Protein AF-A0A5J5U977-F1 (afdb_monomer_lite)

Structure (mmCIF, N/CA/C/O backbone):
data_AF-A0A5J5U977-F1
#
_entry.id   AF-A0A5J5U977-F1
#
loop_
_atom_site.group_PDB
_atom_site.id
_atom_site.type_symbol
_atom_site.label_atom_id
_atom_site.label_alt_id
_atom_site.label_comp_id
_atom_site.label_asym_id
_atom_site.label_entity_id
_atom_site.label_seq_id
_atom_site.pdbx_PDB_ins_code
_atom_site.Cartn_x
_atom_site.Cartn_y
_atom_site.Cartn_z
_atom_site.occupancy
_atom_site.B_iso_or_equiv
_atom_site.auth_seq_id
_atom_site.auth_comp_id
_atom_site.auth_asym_id
_atom_site.auth_atom_id
_atom_site.pdbx_PDB_model_num
ATOM 1 N N . MET A 1 1 ? 16.232 -7.287 -24.275 1.00 72.81 1 MET A N 1
ATOM 2 C CA . MET A 1 1 ? 17.070 -6.711 -23.197 1.00 72.81 1 MET A CA 1
ATOM 3 C C . MET A 1 1 ? 17.442 -7.752 -22.137 1.00 72.81 1 MET A C 1
ATOM 5 O O . MET A 1 1 ? 18.615 -8.083 -22.054 1.00 72.81 1 MET A O 1
ATOM 9 N N . LEU A 1 2 ? 16.489 -8.336 -21.392 1.00 65.44 2 LEU A N 1
ATOM 10 C CA . LEU A 1 2 ? 16.782 -9.333 -20.339 1.00 65.44 2 LEU A CA 1
ATOM 11 C C . LEU A 1 2 ? 17.558 -10.571 -20.831 1.00 65.44 2 LEU A C 1
ATOM 13 O O . LEU A 1 2 ? 18.489 -11.000 -20.157 1.00 65.44 2 LEU A O 1
ATOM 17 N N . MET A 1 3 ? 17.261 -11.088 -22.031 1.00 68.88 3 MET A N 1
ATOM 18 C CA . MET A 1 3 ? 18.035 -12.190 -22.637 1.00 68.88 3 MET A CA 1
ATOM 19 C C . MET A 1 3 ? 19.516 -11.829 -22.861 1.00 68.88 3 MET A C 1
ATOM 21 O O . MET A 1 3 ? 20.395 -12.645 -22.604 1.00 68.88 3 MET A O 1
ATOM 25 N N . VAL A 1 4 ? 19.809 -10.588 -23.273 1.00 72.69 4 VAL A N 1
ATOM 26 C CA . VAL A 1 4 ? 21.186 -10.099 -23.486 1.00 72.69 4 VAL A CA 1
ATOM 27 C C . VAL A 1 4 ? 21.923 -9.946 -22.152 1.00 72.69 4 VAL A C 1
ATOM 29 O O . VAL A 1 4 ? 23.089 -10.321 -22.044 1.00 72.69 4 VAL A O 1
ATOM 32 N N . LEU A 1 5 ? 21.235 -9.442 -21.122 1.00 75.69 5 LEU A N 1
ATOM 33 C CA . LEU A 1 5 ? 21.787 -9.326 -19.769 1.00 75.69 5 LEU A CA 1
ATOM 34 C C . LEU A 1 5 ? 22.078 -10.697 -19.153 1.00 75.69 5 LEU A C 1
ATOM 36 O O . LEU A 1 5 ? 23.118 -10.871 -18.522 1.00 75.69 5 LEU A O 1
ATOM 40 N N . SER A 1 6 ? 21.193 -11.673 -19.361 1.00 69.12 6 SER A N 1
ATOM 41 C CA . SER A 1 6 ? 21.373 -13.051 -18.897 1.00 69.12 6 SER A CA 1
ATOM 42 C C . SER A 1 6 ?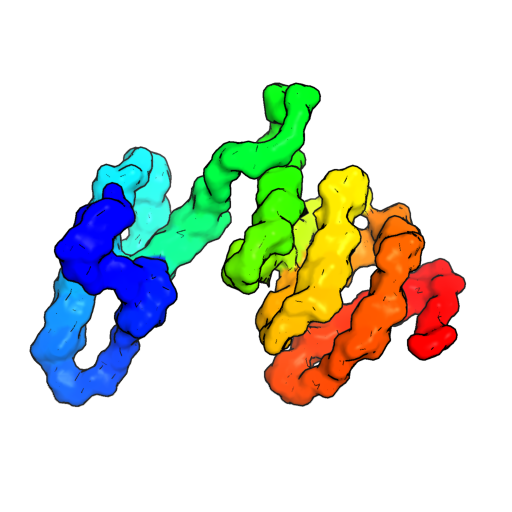 22.567 -13.725 -19.579 1.00 69.12 6 SER A C 1
ATOM 44 O O . SER A 1 6 ? 23.459 -14.214 -18.887 1.00 69.12 6 SER A O 1
ATOM 46 N N . ALA A 1 7 ? 22.667 -13.635 -20.910 1.00 72.50 7 ALA A N 1
ATOM 47 C CA . ALA A 1 7 ? 23.788 -14.190 -21.673 1.00 72.50 7 ALA A CA 1
ATOM 48 C C . ALA A 1 7 ? 25.151 -13.613 -21.249 1.00 72.50 7 ALA A C 1
ATOM 50 O O . ALA A 1 7 ? 26.165 -14.306 -21.286 1.00 72.50 7 ALA A O 1
ATOM 51 N N . LYS A 1 8 ? 25.179 -12.349 -20.806 1.00 76.94 8 LYS A N 1
ATOM 52 C CA . LYS A 1 8 ? 26.391 -11.667 -20.326 1.00 76.94 8 LYS A CA 1
ATOM 53 C C . LYS A 1 8 ? 26.588 -11.725 -18.807 1.00 76.94 8 LYS A C 1
ATOM 55 O O . LYS A 1 8 ? 27.529 -11.114 -18.313 1.00 76.94 8 LYS A O 1
ATOM 60 N N . LYS A 1 9 ? 25.727 -12.436 -18.064 1.00 78.25 9 LYS A N 1
ATOM 61 C CA . LYS A 1 9 ? 25.740 -12.521 -16.588 1.00 78.25 9 LYS A CA 1
ATOM 62 C C . LYS A 1 9 ? 25.667 -11.153 -15.880 1.00 78.25 9 LYS A C 1
ATOM 64 O O . LYS A 1 9 ? 26.222 -10.975 -14.804 1.00 78.25 9 LYS A O 1
ATOM 69 N N . MET A 1 10 ? 24.956 -10.189 -16.468 1.00 80.06 10 MET A N 1
ATOM 70 C CA . MET A 1 10 ? 24.840 -8.803 -15.975 1.00 80.06 10 MET A CA 1
ATOM 71 C C . MET A 1 10 ? 23.488 -8.479 -15.326 1.00 80.06 10 MET A C 1
ATOM 73 O O . MET A 1 10 ? 23.197 -7.323 -15.037 1.00 80.06 10 MET A O 1
ATOM 77 N N . VAL A 1 11 ? 22.653 -9.487 -15.058 1.00 75.31 11 VAL A N 1
ATOM 78 C CA . VAL A 1 11 ? 21.360 -9.305 -14.365 1.00 75.31 11 VAL A CA 1
ATOM 79 C C . VAL A 1 11 ? 21.545 -8.709 -12.960 1.00 75.31 11 VAL A C 1
ATOM 81 O O . VAL A 1 11 ? 20.680 -7.986 -12.473 1.00 75.31 11 VAL A O 1
ATOM 84 N N . SER A 1 12 ? 22.702 -8.935 -12.337 1.00 72.81 12 SER A N 1
ATOM 85 C CA . SER A 1 12 ? 23.043 -8.402 -11.016 1.00 72.81 12 SER A CA 1
ATOM 86 C C . SER A 1 12 ? 23.127 -6.866 -10.947 1.00 72.81 12 SER A C 1
ATOM 88 O O . SER A 1 12 ? 23.019 -6.297 -9.862 1.00 72.81 12 SER A O 1
ATOM 90 N N . PHE A 1 13 ? 23.295 -6.186 -12.090 1.00 79.81 13 PHE A N 1
ATOM 91 C CA . PHE A 1 13 ? 23.307 -4.720 -12.173 1.00 79.81 13 P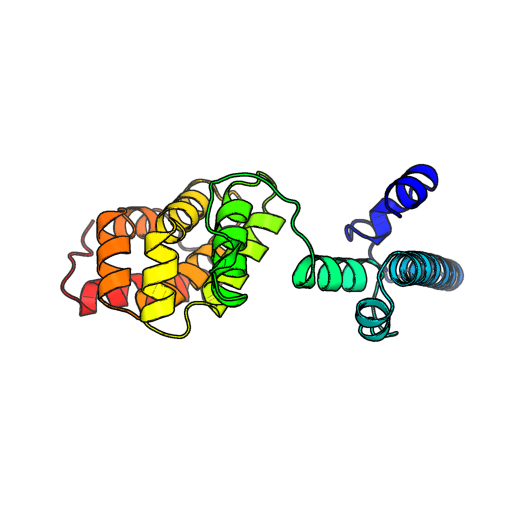HE A CA 1
ATOM 92 C C . PHE A 1 13 ? 21.905 -4.102 -12.161 1.00 79.81 13 PHE A C 1
ATOM 94 O O . PHE A 1 13 ? 21.764 -2.953 -11.757 1.00 79.81 13 PHE A O 1
ATOM 101 N N . ILE A 1 14 ? 20.877 -4.838 -12.602 1.00 79.81 14 ILE A N 1
ATOM 102 C CA . ILE A 1 14 ? 19.490 -4.337 -12.639 1.00 79.81 14 ILE A CA 1
ATOM 103 C C . ILE A 1 14 ? 18.687 -4.715 -11.392 1.00 79.81 14 ILE A C 1
ATOM 105 O O . ILE A 1 14 ? 17.730 -4.030 -11.061 1.00 79.81 14 ILE A O 1
ATOM 109 N N . ASN A 1 15 ? 19.065 -5.790 -10.694 1.00 71.12 15 ASN A N 1
ATOM 110 C CA . ASN A 1 15 ? 18.389 -6.244 -9.474 1.00 71.12 15 ASN A CA 1
ATOM 111 C C . ASN A 1 15 ? 19.059 -5.731 -8.181 1.00 71.12 15 ASN A C 1
ATOM 113 O O . ASN A 1 15 ? 18.740 -6.214 -7.096 1.00 71.12 15 ASN A O 1
ATOM 117 N N . GLY A 1 16 ? 20.048 -4.840 -8.301 1.00 73.25 16 GLY A N 1
ATOM 118 C CA . GLY A 1 16 ? 20.776 -4.257 -7.173 1.00 73.25 16 GLY A CA 1
ATOM 119 C C . GLY A 1 16 ? 21.695 -5.213 -6.402 1.00 73.25 16 GLY A C 1
ATOM 120 O O . GLY A 1 16 ? 22.294 -4.801 -5.413 1.00 73.25 16 GLY A O 1
ATOM 121 N N . SER A 1 17 ? 21.865 -6.470 -6.834 1.00 72.56 17 SER A N 1
ATOM 122 C CA . SER A 1 17 ? 22.725 -7.452 -6.143 1.00 72.56 17 SER A CA 1
ATOM 123 C C . SER A 1 17 ? 24.225 -7.174 -6.316 1.00 72.56 17 SER A C 1
ATOM 125 O O . SER A 1 17 ? 25.049 -7.799 -5.650 1.00 72.56 17 SER A O 1
ATOM 127 N N . PHE A 1 18 ? 24.594 -6.234 -7.193 1.00 77.31 18 PHE A N 1
ATOM 128 C CA . PHE A 1 18 ? 25.966 -5.766 -7.392 1.00 77.31 18 PHE A CA 1
ATOM 129 C C . PHE A 1 18 ? 26.093 -4.240 -7.190 1.00 77.31 18 PHE A C 1
ATOM 131 O O . PHE A 1 18 ? 26.323 -3.499 -8.151 1.00 77.31 18 PHE A O 1
ATOM 138 N N . PRO A 1 19 ? 25.925 -3.743 -5.948 1.00 74.44 19 PRO A N 1
ATOM 139 C CA . PRO A 1 19 ? 25.985 -2.314 -5.654 1.00 74.44 19 PRO A CA 1
ATOM 140 C C . PRO A 1 19 ? 27.415 -1.774 -5.782 1.00 74.44 19 PRO A C 1
ATOM 142 O O . PRO A 1 19 ? 28.388 -2.493 -5.533 1.00 74.44 19 PRO A O 1
ATOM 145 N N . LYS A 1 20 ? 27.548 -0.486 -6.122 1.00 79.12 20 LYS A N 1
ATOM 146 C CA . LYS A 1 20 ? 28.839 0.215 -6.124 1.00 79.12 20 LYS A CA 1
ATOM 147 C C . LYS A 1 20 ? 29.387 0.239 -4.695 1.00 79.12 20 LYS A C 1
ATOM 149 O O . LYS A 1 20 ? 28.835 0.913 -3.831 1.00 79.12 20 LYS A O 1
ATOM 154 N N . ARG A 1 21 ? 30.448 -0.523 -4.423 1.00 77.00 21 ARG A N 1
ATOM 155 C CA . ARG A 1 21 ? 31.132 -0.516 -3.119 1.00 77.00 21 ARG A CA 1
ATOM 156 C C . ARG A 1 21 ? 32.294 0.466 -3.153 1.00 77.00 21 ARG A C 1
ATOM 158 O O . ARG A 1 21 ? 32.941 0.607 -4.188 1.00 77.00 21 ARG A O 1
ATOM 165 N N . GLY A 1 22 ? 32.580 1.101 -2.017 1.00 62.25 22 GLY A N 1
ATOM 166 C CA . GLY A 1 22 ? 33.815 1.857 -1.810 1.00 62.25 22 GLY A CA 1
ATOM 167 C C . GLY A 1 22 ? 35.012 0.909 -1.814 1.00 62.25 22 GLY A C 1
ATOM 168 O O . GLY A 1 22 ? 35.464 0.465 -0.765 1.00 62.25 22 GLY A O 1
ATOM 169 N N . SER A 1 23 ? 35.467 0.515 -3.000 1.00 65.50 23 SER A N 1
ATOM 170 C CA . SER A 1 23 ? 36.688 -0.263 -3.177 1.00 65.50 23 SER A CA 1
ATOM 171 C C . SER A 1 23 ? 37.895 0.667 -3.122 1.00 65.50 23 SER A C 1
ATOM 173 O O . SER A 1 23 ? 37.891 1.715 -3.759 1.00 65.50 23 SER A O 1
ATOM 175 N N . SER A 1 24 ? 38.966 0.251 -2.446 1.00 65.69 24 SER A N 1
ATOM 176 C CA . SER A 1 24 ? 40.228 1.007 -2.377 1.00 65.69 24 SER A CA 1
ATOM 177 C C . SER A 1 24 ? 40.953 1.119 -3.730 1.00 65.69 24 SER A C 1
ATOM 179 O O . SER A 1 24 ? 41.910 1.873 -3.856 1.00 65.69 24 SER A O 1
ATOM 181 N N . SER A 1 25 ? 40.517 0.361 -4.745 1.00 77.25 25 SER A N 1
ATOM 182 C CA . SER A 1 25 ? 41.085 0.376 -6.096 1.00 77.25 25 SER A CA 1
ATOM 183 C C . SER A 1 25 ? 40.256 1.236 -7.051 1.00 77.25 25 SER A C 1
ATOM 185 O O . SER A 1 25 ? 39.138 0.876 -7.435 1.00 77.25 25 SER A O 1
ATOM 187 N N . THR A 1 26 ? 40.859 2.331 -7.516 1.00 79.25 26 THR A N 1
ATOM 188 C CA . THR A 1 26 ? 40.311 3.241 -8.534 1.00 79.25 26 THR A CA 1
ATOM 189 C C . THR A 1 26 ? 39.942 2.518 -9.834 1.00 79.25 26 THR A C 1
ATOM 191 O O . THR A 1 26 ? 38.948 2.852 -10.476 1.00 79.25 26 THR A O 1
ATOM 194 N N . GLN A 1 27 ? 40.694 1.481 -10.219 1.00 84.25 27 GLN A N 1
ATOM 195 C CA . GLN A 1 27 ? 40.446 0.723 -11.449 1.00 84.25 27 GLN A CA 1
ATOM 196 C C . GLN A 1 27 ? 39.138 -0.078 -11.388 1.00 84.25 27 GLN A C 1
ATOM 198 O O . GLN A 1 27 ? 38.410 -0.141 -12.378 1.00 84.25 27 GLN A O 1
ATOM 203 N N . LEU A 1 28 ? 38.816 -0.658 -10.227 1.00 78.56 28 LEU A N 1
ATOM 204 C CA . LEU A 1 28 ? 37.575 -1.413 -10.032 1.00 78.56 28 LEU A CA 1
ATOM 205 C C . LEU A 1 28 ? 36.351 -0.492 -10.019 1.00 78.56 28 LEU A C 1
ATOM 207 O O . LEU A 1 28 ? 35.321 -0.847 -10.591 1.00 78.56 28 LEU A O 1
ATOM 211 N N . LEU A 1 29 ? 36.479 0.708 -9.444 1.00 79.25 29 LEU A N 1
ATOM 212 C CA . LEU A 1 29 ? 35.427 1.728 -9.478 1.00 79.25 29 LEU A CA 1
ATOM 213 C C . LEU A 1 29 ? 35.136 2.188 -10.914 1.00 79.25 29 LEU A C 1
ATOM 215 O O . LEU A 1 29 ? 33.982 2.190 -11.338 1.00 79.25 29 LEU A O 1
ATOM 219 N N . LEU A 1 30 ? 36.181 2.483 -11.694 1.00 84.31 30 LEU A N 1
ATOM 220 C CA . LEU A 1 30 ? 36.045 2.868 -13.103 1.00 84.31 30 LEU A CA 1
ATOM 221 C C . LEU A 1 30 ? 35.469 1.739 -13.967 1.00 84.31 30 LEU A C 1
ATOM 223 O O . LEU A 1 30 ? 34.665 1.990 -14.866 1.00 84.31 30 LEU A O 1
ATOM 227 N N . ALA A 1 31 ? 35.867 0.490 -13.710 1.00 84.94 31 ALA A N 1
ATOM 228 C CA . ALA A 1 31 ? 35.310 -0.670 -14.398 1.00 84.94 31 ALA A CA 1
ATOM 229 C C . ALA A 1 31 ? 33.816 -0.845 -14.083 1.00 84.94 31 ALA A C 1
ATOM 231 O O . ALA A 1 31 ? 33.026 -1.087 -14.997 1.00 84.94 31 ALA A O 1
ATOM 232 N N . TRP A 1 32 ? 33.422 -0.664 -12.819 1.00 88.38 32 TRP A N 1
ATOM 233 C CA . TRP A 1 32 ? 32.022 -0.699 -12.404 1.00 88.38 32 TRP A CA 1
ATOM 234 C C . TRP A 1 32 ? 31.202 0.383 -13.117 1.00 88.38 32 TRP A C 1
ATOM 236 O O . TRP A 1 32 ? 30.171 0.065 -13.707 1.00 88.38 32 TRP A O 1
ATOM 246 N N . ASP A 1 33 ? 31.693 1.627 -13.158 1.00 86.25 33 ASP A N 1
ATOM 247 C CA . ASP A 1 33 ? 30.999 2.747 -13.811 1.00 86.25 33 ASP A CA 1
ATOM 248 C C . ASP A 1 33 ? 30.801 2.509 -15.315 1.00 86.25 33 ASP A C 1
ATOM 250 O O . ASP A 1 33 ? 29.718 2.748 -15.854 1.00 86.25 33 ASP A O 1
ATOM 254 N N . ARG A 1 34 ? 31.807 1.951 -16.000 1.00 87.69 34 ARG A N 1
ATOM 255 C CA . ARG A 1 34 ? 31.688 1.574 -17.419 1.00 87.69 34 ARG A CA 1
ATOM 256 C C . ARG A 1 34 ? 30.597 0.532 -17.646 1.00 87.69 34 ARG A C 1
ATOM 258 O O . ARG A 1 34 ? 29.802 0.671 -18.575 1.00 87.69 34 ARG A O 1
ATOM 265 N N . LEU A 1 35 ? 30.558 -0.508 -16.813 1.00 87.62 35 LEU A N 1
ATOM 266 C CA . LEU A 1 35 ? 29.562 -1.574 -16.922 1.00 87.62 35 LEU A CA 1
ATOM 267 C C . LEU A 1 35 ? 28.155 -1.065 -16.605 1.00 87.62 35 LEU A C 1
ATOM 269 O O . LEU A 1 35 ? 27.223 -1.352 -17.357 1.00 87.62 35 LEU A O 1
ATOM 273 N N . ASN A 1 36 ? 28.017 -0.253 -15.558 1.00 87.94 36 ASN A N 1
ATOM 274 C CA . ASN A 1 36 ? 26.768 0.401 -15.188 1.00 87.94 36 ASN A CA 1
ATOM 275 C C . ASN A 1 36 ? 26.207 1.240 -16.350 1.00 87.94 36 ASN A C 1
ATOM 277 O O . ASN A 1 36 ? 25.063 1.049 -16.765 1.00 87.94 36 ASN A O 1
ATOM 281 N N . ASN A 1 37 ? 27.042 2.090 -16.953 1.00 88.12 37 ASN A N 1
ATOM 282 C CA . ASN A 1 37 ? 26.646 2.942 -18.077 1.00 88.12 37 ASN A CA 1
ATOM 283 C C . ASN A 1 37 ? 26.289 2.128 -19.328 1.00 88.12 37 ASN A C 1
ATOM 285 O O . ASN A 1 37 ? 25.346 2.463 -20.050 1.00 88.12 37 ASN A O 1
ATOM 289 N N . MET A 1 38 ? 26.991 1.018 -19.571 1.00 87.88 38 MET A N 1
ATOM 290 C CA . MET A 1 38 ? 26.653 0.101 -20.658 1.00 87.88 38 MET A CA 1
ATOM 291 C C . MET A 1 38 ? 25.259 -0.509 -20.457 1.00 87.88 38 MET A C 1
ATOM 293 O O . MET A 1 38 ? 24.457 -0.513 -21.394 1.00 87.88 38 MET A O 1
ATOM 297 N N . VAL A 1 39 ? 24.928 -0.958 -19.242 1.00 87.00 39 VAL A N 1
ATOM 298 C CA . VAL A 1 39 ? 23.596 -1.498 -18.930 1.00 87.00 39 VAL A CA 1
ATOM 299 C C . VAL A 1 39 ? 22.510 -0.427 -19.093 1.00 87.00 39 VAL A C 1
ATOM 301 O O . VAL A 1 39 ? 21.495 -0.702 -19.734 1.00 87.00 39 VAL A O 1
ATOM 304 N N . ILE A 1 40 ? 22.735 0.806 -18.625 1.00 86.31 40 ILE A N 1
ATOM 305 C CA . ILE A 1 40 ? 21.806 1.936 -18.829 1.00 86.31 40 ILE A CA 1
ATOM 306 C C . ILE A 1 40 ? 21.568 2.192 -20.322 1.00 86.31 40 ILE A C 1
ATOM 308 O O . ILE A 1 40 ? 20.425 2.359 -20.752 1.00 86.31 40 ILE A O 1
ATOM 312 N N . SER A 1 41 ? 22.618 2.149 -21.148 1.00 86.81 41 SER A N 1
ATOM 313 C CA . SER A 1 41 ? 22.486 2.331 -22.599 1.00 86.81 41 SER A CA 1
ATOM 314 C C . SER A 1 41 ? 21.604 1.256 -23.250 1.00 86.81 41 SER A C 1
ATOM 316 O O . SER A 1 41 ? 20.796 1.555 -24.137 1.00 86.81 41 SER A O 1
ATOM 318 N N . TRP A 1 42 ? 21.704 0.007 -22.783 1.00 88.25 42 TRP A N 1
ATOM 319 C CA . TRP A 1 42 ? 20.874 -1.096 -23.260 1.00 88.25 42 TRP A CA 1
ATOM 320 C C . TRP A 1 42 ? 19.422 -0.950 -22.820 1.00 88.25 42 TRP A C 1
ATOM 322 O O . TRP A 1 42 ? 18.526 -1.206 -23.626 1.00 88.25 42 TRP A O 1
ATOM 332 N N . ILE A 1 43 ? 19.186 -0.487 -21.590 1.00 84.69 43 ILE A N 1
ATOM 333 C CA . ILE A 1 43 ? 17.847 -0.150 -21.103 1.00 84.69 43 ILE A CA 1
ATOM 334 C C . ILE A 1 43 ? 17.239 0.946 -21.987 1.00 84.69 43 ILE A C 1
ATOM 336 O O . ILE A 1 43 ? 16.169 0.737 -22.562 1.00 84.69 43 ILE A O 1
ATOM 340 N N . ARG A 1 44 ? 17.954 2.060 -22.201 1.00 83.62 44 ARG A N 1
ATOM 341 C CA . ARG A 1 44 ? 17.486 3.207 -22.998 1.00 83.62 44 ARG A CA 1
ATOM 342 C C . ARG A 1 44 ? 17.167 2.837 -24.447 1.00 83.62 44 ARG A C 1
ATOM 344 O O . ARG A 1 44 ? 16.198 3.336 -25.006 1.00 83.62 44 ARG A O 1
ATOM 351 N N . ARG A 1 45 ? 17.951 1.934 -25.047 1.00 86.31 45 ARG A N 1
ATOM 352 C CA . ARG A 1 45 ? 17.702 1.411 -26.402 1.00 86.31 45 ARG A CA 1
ATOM 353 C C . ARG A 1 45 ? 16.517 0.438 -26.459 1.00 86.31 45 ARG A C 1
ATOM 355 O O . ARG A 1 45 ? 15.940 0.254 -27.524 1.00 86.31 45 ARG A O 1
ATOM 362 N N . SER A 1 46 ? 16.168 -0.199 -25.344 1.00 81.75 46 SER A N 1
ATOM 363 C CA . SER A 1 46 ? 15.100 -1.204 -25.288 1.00 81.75 46 SER A CA 1
ATOM 364 C C . SER A 1 46 ? 13.698 -0.646 -25.026 1.00 81.75 46 SER A C 1
ATOM 366 O O . SER A 1 46 ? 12.727 -1.390 -25.150 1.00 81.75 46 SER A O 1
ATOM 368 N N . VAL A 1 47 ? 13.582 0.639 -24.684 1.00 80.62 47 VAL A N 1
ATOM 369 C CA . VAL A 1 47 ? 12.309 1.331 -24.424 1.00 80.62 47 VAL A CA 1
ATOM 370 C C . VAL A 1 47 ? 11.982 2.330 -25.541 1.00 80.62 47 VAL A C 1
ATOM 372 O O . VAL A 1 47 ? 12.845 2.704 -26.334 1.00 80.62 47 VAL A O 1
ATOM 375 N N . CYS A 1 48 ? 10.725 2.780 -25.633 1.00 79.56 48 CYS A N 1
ATOM 376 C CA . CYS A 1 48 ? 10.336 3.780 -26.631 1.00 79.56 48 CYS A CA 1
ATOM 377 C C . CYS A 1 48 ? 10.937 5.165 -26.317 1.00 79.56 48 CYS A C 1
ATOM 379 O O . CYS A 1 48 ? 11.231 5.482 -25.163 1.00 79.56 48 CYS A O 1
ATOM 381 N N . LYS A 1 49 ? 11.083 6.017 -27.344 1.00 79.06 49 LYS A N 1
ATOM 382 C CA . LYS A 1 49 ? 11.767 7.325 -27.250 1.00 79.06 49 LYS A CA 1
ATOM 383 C C . LYS A 1 49 ? 11.249 8.218 -26.111 1.00 79.06 49 LYS A C 1
ATOM 385 O O . LYS A 1 49 ? 12.048 8.858 -25.439 1.00 79.06 49 LYS A O 1
ATOM 390 N N . GLY A 1 50 ? 9.937 8.220 -25.861 1.00 72.94 50 GLY A N 1
ATOM 391 C CA . GLY A 1 50 ? 9.330 9.007 -24.781 1.00 72.94 50 GLY A CA 1
ATOM 392 C C . GLY A 1 50 ? 9.706 8.526 -23.375 1.00 72.94 50 GLY A C 1
ATOM 393 O O . GLY A 1 50 ? 9.863 9.344 -22.479 1.00 72.94 50 GLY A O 1
ATOM 394 N N . ILE A 1 51 ? 9.906 7.218 -23.181 1.00 74.19 51 ILE A N 1
ATOM 395 C CA . ILE A 1 51 ? 10.386 6.660 -21.906 1.00 74.19 51 ILE A CA 1
ATOM 396 C C . ILE A 1 51 ? 11.894 6.892 -21.779 1.00 74.19 51 ILE A C 1
ATOM 398 O O . ILE A 1 51 ? 12.360 7.347 -20.737 1.00 74.19 51 ILE A O 1
ATOM 402 N N . ALA A 1 52 ? 12.644 6.661 -22.860 1.00 80.00 52 ALA A N 1
ATOM 403 C CA . ALA A 1 52 ? 14.087 6.882 -22.917 1.00 80.00 52 ALA A CA 1
ATOM 404 C C . ALA A 1 52 ? 14.493 8.315 -22.530 1.00 80.00 52 ALA A C 1
ATOM 406 O O . ALA A 1 52 ? 15.493 8.488 -21.843 1.00 80.00 52 ALA A O 1
ATOM 407 N N . ALA A 1 53 ? 13.710 9.320 -22.936 1.00 78.62 53 ALA A N 1
ATOM 408 C CA . ALA A 1 53 ? 13.955 10.732 -22.627 1.00 78.62 53 ALA A CA 1
ATOM 409 C C . ALA A 1 53 ? 13.797 11.087 -21.137 1.00 78.62 53 ALA A C 1
ATOM 411 O O . ALA A 1 53 ? 14.235 12.147 -20.711 1.00 78.62 53 ALA A O 1
ATOM 412 N N . THR A 1 54 ? 13.164 10.217 -20.348 1.00 76.44 54 THR A N 1
ATOM 413 C CA . THR A 1 54 ? 12.927 10.447 -18.913 1.00 76.44 54 THR A CA 1
ATOM 414 C C . THR A 1 54 ? 13.935 9.746 -18.006 1.00 76.44 54 THR A C 1
ATOM 416 O O . THR A 1 54 ? 13.840 9.868 -16.790 1.00 76.44 54 THR A O 1
ATOM 419 N N . ILE A 1 55 ? 14.876 8.995 -18.583 1.00 78.75 55 ILE A N 1
ATOM 420 C CA . ILE A 1 55 ? 15.970 8.361 -17.847 1.00 78.75 55 ILE A CA 1
ATOM 421 C C . ILE A 1 55 ? 17.026 9.441 -17.583 1.00 78.75 55 ILE A C 1
ATOM 423 O O . ILE A 1 55 ? 17.662 9.908 -18.524 1.00 78.75 55 ILE A O 1
ATOM 427 N N . LEU A 1 56 ? 17.179 9.852 -16.321 1.00 67.88 56 LEU A N 1
ATOM 428 C CA . LEU A 1 56 ? 18.194 10.824 -15.898 1.00 67.88 56 LEU A CA 1
ATOM 429 C C . LEU A 1 56 ? 19.596 10.190 -15.916 1.00 67.88 56 LEU A C 1
ATOM 431 O O . LEU A 1 56 ? 19.762 9.030 -15.541 1.00 67.88 56 LEU A O 1
ATOM 435 N N . ASP A 1 57 ? 20.612 10.965 -16.298 1.00 62.66 57 ASP A N 1
ATOM 436 C CA . ASP A 1 57 ? 21.984 10.481 -16.542 1.00 62.66 57 ASP A CA 1
ATOM 437 C C . ASP A 1 57 ? 22.803 10.179 -15.263 1.00 62.66 57 ASP A C 1
ATOM 439 O O . ASP A 1 57 ? 23.989 9.868 -15.351 1.00 62.66 57 ASP A O 1
ATOM 443 N N . HIS A 1 58 ? 22.217 10.277 -14.064 1.00 55.56 58 HIS A N 1
ATOM 444 C CA . HIS A 1 58 ? 22.977 10.350 -12.800 1.00 55.56 58 HIS A CA 1
ATOM 445 C C . HIS A 1 58 ? 22.813 9.141 -11.853 1.00 55.56 58 HIS A C 1
ATOM 447 O O . HIS A 1 58 ? 23.266 9.205 -10.714 1.00 55.56 58 HIS A O 1
ATOM 453 N N . GLY A 1 59 ? 22.160 8.052 -12.278 1.00 72.12 59 GLY A N 1
ATOM 454 C CA . GLY A 1 59 ? 21.819 6.910 -11.409 1.00 72.12 59 GLY A CA 1
ATOM 455 C C . GLY A 1 59 ? 22.534 5.597 -11.743 1.00 72.12 59 GLY A C 1
ATOM 456 O O . GLY A 1 59 ? 23.173 5.453 -12.788 1.00 72.12 59 GLY A O 1
ATOM 457 N N . SER A 1 60 ? 22.398 4.592 -10.872 1.00 83.38 60 SER A N 1
ATOM 458 C CA . SER A 1 60 ? 22.785 3.221 -11.216 1.00 83.38 60 SER A CA 1
ATOM 459 C C . SER A 1 60 ? 21.776 2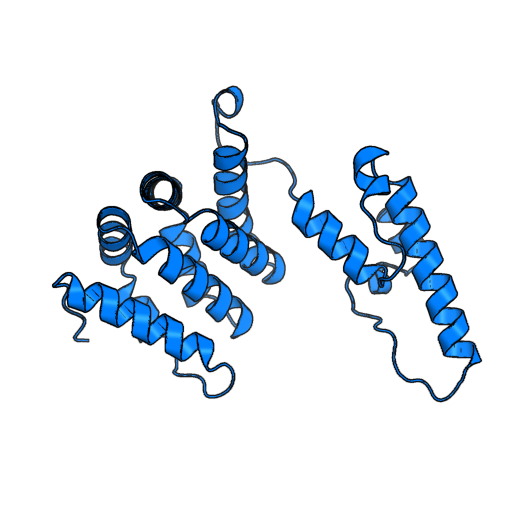.595 -12.188 1.00 83.38 60 SER A C 1
ATOM 461 O O . SER A 1 60 ? 20.610 2.985 -12.253 1.00 83.38 60 SER A O 1
ATOM 463 N N . ALA A 1 61 ? 22.196 1.573 -12.932 1.00 84.62 61 ALA A N 1
ATOM 464 C CA . ALA A 1 61 ? 21.314 0.788 -13.790 1.00 84.62 61 ALA A CA 1
ATOM 465 C C . ALA A 1 61 ? 20.151 0.162 -13.005 1.00 84.62 61 ALA A C 1
ATOM 467 O O . ALA A 1 61 ? 19.063 0.007 -13.556 1.00 84.62 61 ALA A O 1
ATOM 468 N N . SER A 1 62 ? 20.373 -0.151 -11.725 1.00 81.25 62 SER A N 1
ATOM 469 C CA . SER A 1 62 ? 19.346 -0.626 -10.798 1.00 81.25 62 SER A CA 1
ATOM 470 C C . SER A 1 62 ? 18.298 0.451 -10.524 1.00 81.25 62 SER A C 1
ATOM 472 O O . SER A 1 62 ? 17.107 0.152 -10.553 1.00 81.25 62 SER A O 1
ATOM 474 N N . ASP A 1 63 ? 18.712 1.702 -10.311 1.00 79.62 63 ASP A N 1
ATOM 475 C CA . ASP A 1 63 ? 17.793 2.822 -10.059 1.00 79.62 63 ASP A CA 1
ATOM 476 C C . ASP A 1 63 ? 16.953 3.126 -11.299 1.00 79.62 63 ASP A C 1
ATOM 478 O O . ASP A 1 63 ? 15.734 3.254 -11.218 1.00 79.62 63 ASP A O 1
ATOM 482 N N . VAL A 1 64 ? 17.596 3.154 -12.471 1.00 82.19 64 VAL A N 1
ATOM 483 C CA . VAL A 1 64 ? 16.921 3.339 -13.762 1.00 82.19 64 VAL A CA 1
ATOM 484 C C . VAL A 1 64 ? 15.927 2.208 -14.024 1.00 82.19 64 VAL A C 1
ATOM 486 O O . VAL A 1 64 ? 14.792 2.458 -14.430 1.00 82.19 64 VAL A O 1
ATOM 489 N N . TRP A 1 65 ? 16.334 0.958 -13.793 1.00 82.31 65 TRP A N 1
ATOM 490 C CA . TRP A 1 65 ? 15.457 -0.199 -13.949 1.00 82.31 65 TRP A CA 1
ATOM 491 C C . TRP A 1 65 ? 14.270 -0.136 -12.985 1.00 82.31 65 TRP A C 1
ATOM 493 O O . TRP A 1 65 ? 13.136 -0.343 -13.409 1.00 82.31 65 TRP A O 1
ATOM 503 N N . THR A 1 66 ? 14.515 0.233 -11.728 1.00 70.81 66 THR A N 1
ATOM 504 C CA . THR A 1 66 ? 13.480 0.380 -10.699 1.00 70.81 66 THR A CA 1
ATOM 505 C C . THR A 1 66 ? 12.504 1.503 -11.041 1.00 70.81 66 THR A C 1
ATOM 507 O O . THR A 1 66 ? 11.303 1.299 -10.903 1.00 70.81 66 THR A O 1
ATOM 510 N N . ASP A 1 67 ? 12.964 2.654 -11.544 1.00 72.50 67 ASP A N 1
ATOM 511 C CA . ASP A 1 67 ? 12.086 3.748 -11.988 1.00 72.50 67 ASP A CA 1
ATOM 512 C C . ASP A 1 67 ? 11.206 3.320 -13.171 1.00 72.50 67 ASP A C 1
ATOM 514 O O . ASP A 1 67 ? 9.995 3.549 -13.187 1.00 72.50 67 ASP A O 1
ATOM 518 N N . ILE A 1 68 ? 11.783 2.622 -14.151 1.00 76.31 68 ILE A N 1
ATOM 519 C CA . ILE A 1 68 ? 11.030 2.114 -15.304 1.00 76.31 68 ILE A CA 1
ATOM 520 C C . ILE A 1 68 ? 10.031 1.041 -14.869 1.00 76.31 68 ILE A C 1
ATOM 522 O O . ILE A 1 68 ? 8.881 1.063 -15.301 1.00 76.31 68 ILE A O 1
ATOM 526 N N . GLU A 1 69 ? 10.425 0.121 -13.995 1.00 70.81 69 GLU A N 1
ATOM 527 C CA . GLU A 1 69 ? 9.548 -0.907 -13.439 1.00 70.81 69 GLU A CA 1
ATOM 528 C C . GLU A 1 69 ? 8.416 -0.274 -12.609 1.00 70.81 69 GLU A C 1
ATOM 530 O O . GLU A 1 69 ? 7.236 -0.604 -12.780 1.00 70.81 69 GLU A O 1
ATOM 535 N N . TYR A 1 70 ? 8.747 0.737 -11.806 1.00 62.09 70 TYR A N 1
ATOM 536 C CA . TYR A 1 70 ? 7.811 1.554 -11.044 1.00 62.09 70 TYR A CA 1
ATOM 537 C C . TYR A 1 70 ? 6.814 2.305 -11.932 1.00 62.09 70 TYR A C 1
ATOM 539 O O . TYR A 1 70 ? 5.644 2.442 -11.564 1.00 62.09 70 TYR A O 1
ATOM 547 N N . ARG A 1 71 ? 7.235 2.771 -13.108 1.00 65.31 71 ARG A N 1
ATOM 548 C CA . ARG A 1 71 ? 6.395 3.576 -14.006 1.00 65.31 71 ARG A CA 1
ATOM 549 C C . ARG A 1 71 ? 5.642 2.744 -15.043 1.00 65.31 71 ARG A C 1
ATOM 551 O O . ARG A 1 71 ? 4.559 3.157 -15.462 1.00 65.31 71 ARG A O 1
ATOM 558 N N . PHE A 1 72 ? 6.172 1.585 -15.445 1.00 66.06 72 PHE A N 1
ATOM 559 C CA . PHE A 1 72 ? 5.727 0.883 -16.656 1.00 66.06 72 PHE A CA 1
ATOM 560 C C . PHE A 1 72 ? 5.537 -0.640 -16.520 1.00 66.06 72 PHE A C 1
ATOM 562 O O . PHE A 1 72 ? 4.814 -1.211 -17.341 1.00 66.06 72 PHE A O 1
ATOM 569 N N . SER A 1 73 ? 6.062 -1.319 -15.493 1.00 62.44 73 SER A N 1
ATOM 570 C CA . SER A 1 73 ? 5.809 -2.762 -15.326 1.00 62.44 73 SER A CA 1
ATOM 571 C C . SER A 1 73 ? 4.451 -3.027 -14.673 1.00 62.44 73 SER A C 1
ATOM 573 O O . SER A 1 73 ? 4.207 -2.557 -13.561 1.00 62.44 73 SER A O 1
ATOM 575 N N . VAL A 1 74 ? 3.559 -3.737 -15.396 1.00 50.12 74 VAL A N 1
ATOM 576 C CA . VAL A 1 74 ? 3.163 -5.155 -15.134 1.00 50.12 74 VAL A CA 1
ATOM 577 C C . VAL A 1 74 ? 2.543 -5.782 -16.418 1.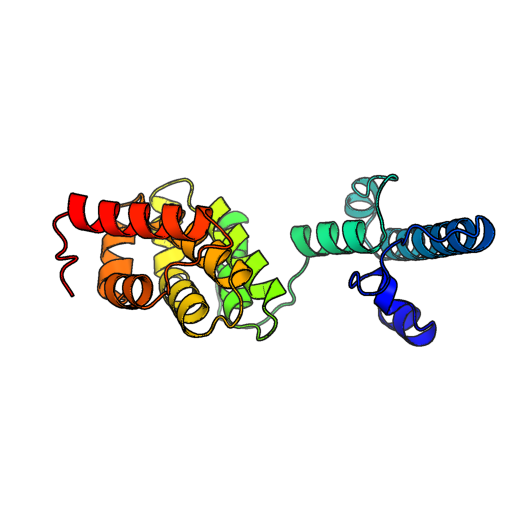00 50.12 74 VAL A C 1
ATOM 579 O O . VAL A 1 74 ? 1.845 -5.048 -17.133 1.00 50.12 74 VAL A O 1
ATOM 582 N N . PRO A 1 75 ? 2.765 -7.089 -16.692 1.00 43.00 75 PRO A N 1
ATOM 583 C CA . PRO A 1 75 ? 2.159 -7.905 -17.767 1.00 43.00 75 PRO A CA 1
ATOM 584 C C . PRO A 1 75 ? 0.621 -8.057 -17.708 1.00 43.00 75 PRO A C 1
ATOM 586 O O . PRO A 1 75 ? 0.024 -7.723 -16.682 1.00 43.00 75 PRO A O 1
ATOM 589 N N . PRO A 1 76 ? -0.031 -8.544 -18.789 1.00 54.94 76 PRO A N 1
ATOM 590 C CA . PRO A 1 76 ? -1.470 -8.797 -18.803 1.00 54.94 76 PRO A CA 1
ATOM 591 C C . PRO A 1 76 ? -1.810 -10.080 -18.028 1.00 54.94 76 PRO A C 1
ATOM 593 O O . PRO A 1 76 ? -0.942 -10.936 -17.870 1.00 54.94 76 PRO A O 1
ATOM 596 N N . LEU A 1 77 ? -3.102 -10.239 -17.699 1.00 40.59 77 LEU A N 1
ATOM 597 C CA . LEU A 1 77 ? -3.794 -11.429 -17.151 1.00 40.59 77 LEU A CA 1
ATOM 598 C C . LEU A 1 77 ? -3.940 -11.372 -15.614 1.00 40.59 77 LEU A C 1
ATOM 600 O O . LEU A 1 77 ? -2.958 -11.216 -14.905 1.00 40.59 77 LEU A O 1
ATOM 604 N N . ILE A 1 78 ? -5.127 -11.459 -15.002 1.00 40.97 78 ILE A N 1
ATOM 605 C CA . ILE A 1 78 ? -6.409 -12.103 -15.353 1.00 40.97 78 ILE A CA 1
ATOM 606 C C . ILE A 1 78 ? -7.569 -11.194 -14.857 1.00 40.97 78 ILE A C 1
ATOM 608 O O . ILE A 1 78 ? -7.354 -10.391 -13.956 1.00 40.97 78 ILE A O 1
ATOM 612 N N . PHE A 1 79 ? -8.770 -11.356 -15.437 1.00 36.84 79 PHE A N 1
ATOM 613 C CA . PHE A 1 79 ? -10.115 -10.878 -15.024 1.00 36.84 79 PHE A CA 1
ATOM 614 C C . PHE A 1 79 ? -10.832 -9.852 -15.942 1.00 36.84 79 PHE A C 1
ATOM 616 O O . PHE A 1 79 ? -10.659 -8.643 -15.853 1.00 36.84 79 PHE A O 1
ATOM 623 N N . HIS A 1 80 ? -11.664 -10.446 -16.813 1.00 36.44 80 HIS A N 1
ATOM 624 C CA . HIS A 1 80 ? -12.934 -10.047 -17.449 1.00 36.44 80 HIS A CA 1
ATOM 625 C C . HIS A 1 80 ? -13.202 -8.631 -18.019 1.00 36.44 80 HIS A C 1
ATOM 627 O O . HIS A 1 80 ? -13.227 -7.623 -17.324 1.00 36.44 80 HIS A O 1
ATOM 633 N N . LYS A 1 81 ? -13.547 -8.653 -19.323 1.00 39.97 81 LYS A N 1
ATOM 634 C CA . LYS A 1 81 ? -14.545 -7.862 -20.084 1.00 39.97 81 LYS A CA 1
ATOM 635 C C . LYS A 1 81 ? -15.105 -6.608 -19.379 1.00 39.97 81 LYS A C 1
ATOM 637 O O . LYS A 1 81 ? -16.081 -6.716 -18.651 1.00 39.97 81 LYS A O 1
ATOM 642 N N . ASN A 1 82 ? -14.464 -5.463 -19.647 1.00 42.97 82 ASN A N 1
ATOM 643 C CA . ASN A 1 82 ? -14.937 -4.052 -19.571 1.00 42.97 82 ASN A CA 1
ATOM 644 C C . ASN A 1 82 ? -13.805 -3.064 -19.208 1.00 42.97 82 ASN A C 1
ATOM 646 O O . ASN A 1 82 ? -14.037 -1.947 -18.755 1.00 42.97 82 ASN A O 1
ATOM 650 N N . LEU A 1 83 ? -12.546 -3.451 -19.435 1.00 46.59 83 LEU A N 1
ATOM 651 C CA . LEU A 1 83 ? -11.372 -2.592 -19.232 1.00 46.59 83 LEU A CA 1
ATOM 652 C C . LEU A 1 83 ? -11.283 -1.399 -20.198 1.00 46.59 83 LEU A C 1
ATOM 654 O O . LEU A 1 83 ? -10.550 -0.456 -19.916 1.00 46.59 83 LEU A O 1
ATOM 658 N N . SER A 1 84 ? -12.024 -1.415 -21.308 1.00 47.94 84 SER A N 1
ATOM 659 C CA . SER A 1 84 ? -12.055 -0.336 -22.304 1.00 47.94 84 SER A CA 1
ATOM 660 C C . SER A 1 84 ? -12.774 0.936 -21.835 1.00 47.94 84 SER A C 1
ATOM 662 O O . SER A 1 84 ? -12.605 1.974 -22.463 1.00 47.94 84 SER A O 1
ATOM 664 N N . GLU A 1 85 ? -13.533 0.879 -20.736 1.00 49.91 85 GLU A N 1
ATOM 665 C CA . GLU A 1 85 ? -14.321 2.010 -20.207 1.00 49.91 85 GLU A CA 1
ATOM 666 C C . GLU A 1 85 ? -13.754 2.603 -18.905 1.00 49.91 85 GLU A C 1
ATOM 668 O O . GLU A 1 85 ? -14.269 3.586 -18.373 1.00 49.91 85 GLU A O 1
ATOM 673 N N . LEU A 1 86 ? -12.687 2.014 -18.359 1.00 56.06 86 LEU A N 1
ATOM 674 C CA . LEU A 1 86 ? -12.090 2.453 -17.100 1.00 56.06 86 LEU A CA 1
ATOM 675 C C . LEU A 1 86 ? -11.118 3.610 -17.337 1.00 56.06 86 LEU A C 1
ATOM 677 O O . LEU A 1 86 ? -10.281 3.578 -18.241 1.00 56.06 86 LEU A O 1
ATOM 681 N N . SER A 1 87 ? -11.188 4.631 -16.480 1.00 68.50 87 SER A N 1
ATOM 682 C CA . SER A 1 87 ? -10.195 5.702 -16.505 1.00 68.50 87 SER A CA 1
ATOM 683 C C . SER A 1 87 ? -8.797 5.115 -16.270 1.00 68.50 87 SER A C 1
ATOM 685 O O . SER A 1 87 ? -8.636 4.099 -15.585 1.00 68.50 87 SER A O 1
ATOM 687 N N . ARG A 1 88 ? -7.748 5.770 -16.788 1.00 67.69 88 ARG A N 1
ATOM 688 C CA . ARG A 1 88 ? -6.352 5.331 -16.586 1.00 67.69 88 ARG A CA 1
ATOM 689 C C . ARG A 1 88 ? -6.026 5.075 -15.107 1.00 67.69 88 ARG A C 1
ATOM 691 O O . ARG A 1 88 ? -5.245 4.177 -14.809 1.00 67.69 88 ARG A O 1
ATOM 698 N N . GLY A 1 89 ? -6.628 5.841 -14.194 1.00 68.81 89 GLY A N 1
ATOM 699 C CA . GLY A 1 89 ? -6.480 5.648 -12.751 1.00 68.81 89 GLY A CA 1
ATOM 700 C C . GLY A 1 89 ? -7.093 4.339 -12.255 1.00 68.81 89 GLY A C 1
ATOM 701 O O . GLY A 1 89 ? -6.443 3.610 -11.511 1.00 68.81 89 GLY A O 1
ATOM 702 N N . ASP A 1 90 ? -8.295 3.993 -12.710 1.00 79.38 90 ASP A N 1
ATOM 703 C CA . ASP A 1 90 ? -8.971 2.775 -12.261 1.00 79.38 90 ASP A CA 1
ATOM 704 C C . ASP A 1 90 ? -8.261 1.507 -12.755 1.00 79.38 90 ASP A C 1
ATOM 706 O O . ASP A 1 90 ? -8.093 0.552 -11.996 1.00 79.38 90 ASP A O 1
ATOM 710 N N . TYR A 1 91 ? -7.773 1.511 -14.001 1.00 80.19 91 TYR A N 1
ATOM 711 C CA . TYR A 1 91 ? -6.946 0.419 -14.521 1.00 80.19 91 TYR A CA 1
ATOM 712 C C . TYR A 1 91 ? -5.707 0.184 -13.647 1.00 80.19 91 TYR A C 1
ATOM 714 O O . TYR A 1 91 ? -5.384 -0.953 -13.302 1.00 80.19 91 TYR A O 1
ATOM 722 N N . LEU A 1 92 ? -5.027 1.261 -13.246 1.00 79.62 92 LEU A N 1
ATOM 723 C CA . LEU A 1 92 ? -3.837 1.170 -12.403 1.00 79.62 92 LEU A CA 1
ATOM 724 C C . LEU A 1 92 ? -4.157 0.677 -10.984 1.00 79.62 92 LEU A C 1
ATOM 726 O O . LEU A 1 92 ? -3.334 -0.034 -10.404 1.00 79.62 92 LEU A O 1
ATOM 730 N N . MET A 1 93 ? -5.335 0.990 -10.436 1.00 87.00 93 MET A N 1
ATOM 731 C CA . MET A 1 93 ? -5.783 0.436 -9.152 1.00 87.00 93 MET A CA 1
ATOM 732 C C . MET A 1 93 ? -5.997 -1.076 -9.245 1.00 87.00 93 MET A C 1
ATOM 734 O O . MET A 1 93 ? -5.421 -1.811 -8.448 1.00 87.00 93 MET A O 1
ATOM 738 N N . HIS A 1 94 ? -6.739 -1.549 -10.253 1.00 86.19 94 HIS A N 1
ATOM 739 C CA . HIS A 1 94 ? -6.930 -2.985 -10.500 1.00 86.19 94 HIS A CA 1
ATOM 740 C C . HIS A 1 94 ? -5.595 -3.714 -10.652 1.00 86.19 94 HIS A C 1
ATOM 742 O O . HIS A 1 94 ? -5.350 -4.724 -9.998 1.00 86.19 94 HIS A O 1
ATOM 748 N N . LYS A 1 95 ? -4.691 -3.137 -11.446 1.00 83.88 95 LYS A N 1
ATOM 749 C CA . LYS A 1 95 ? -3.345 -3.666 -11.660 1.00 83.88 95 LYS A CA 1
ATOM 750 C C . LYS A 1 95 ? -2.526 -3.730 -10.371 1.00 83.88 95 LYS A C 1
ATOM 752 O O . LYS A 1 95 ? -1.754 -4.665 -10.185 1.00 83.88 95 LYS A O 1
ATOM 757 N N . SER A 1 96 ? -2.690 -2.749 -9.484 1.00 86.19 96 SER A N 1
ATOM 758 C CA . SER A 1 96 ? -2.024 -2.742 -8.180 1.00 86.19 96 SER A CA 1
ATOM 759 C C . SER A 1 96 ? -2.567 -3.855 -7.287 1.00 86.19 96 SER A C 1
ATOM 761 O O . SER A 1 96 ? -1.776 -4.563 -6.684 1.00 86.19 96 SER A O 1
ATOM 763 N N . VAL A 1 97 ? -3.879 -4.100 -7.269 1.00 90.19 97 VAL A N 1
ATOM 764 C CA . VAL A 1 97 ? -4.436 -5.233 -6.512 1.00 90.19 97 VAL A CA 1
ATOM 765 C C . VAL A 1 97 ? -3.906 -6.570 -7.032 1.00 90.19 97 VAL A C 1
ATOM 767 O O . VAL A 1 97 ? -3.447 -7.375 -6.233 1.00 90.19 97 VAL A O 1
ATOM 770 N N . SER A 1 98 ? -3.844 -6.781 -8.351 1.00 87.25 98 SER A N 1
ATOM 771 C CA . SER A 1 98 ? -3.288 -8.020 -8.926 1.00 87.25 98 SER A CA 1
ATOM 772 C C . SER A 1 98 ? -1.817 -8.264 -8.566 1.00 87.25 98 SER A C 1
ATOM 774 O O . SER A 1 98 ? -1.376 -9.408 -8.470 1.00 87.25 98 SER A O 1
ATOM 776 N N . LEU A 1 99 ? -1.034 -7.201 -8.364 1.00 83.69 99 LEU A N 1
ATOM 777 C CA . LEU A 1 99 ? 0.361 -7.317 -7.940 1.00 83.69 99 LEU A CA 1
ATOM 778 C C . LEU A 1 99 ? 0.512 -7.825 -6.497 1.00 83.69 99 LEU A C 1
ATOM 780 O O . LEU A 1 99 ? 1.546 -8.415 -6.184 1.00 83.69 99 LEU A O 1
ATOM 784 N N . LEU A 1 100 ? -0.490 -7.631 -5.631 1.00 87.19 100 LEU A N 1
ATOM 785 C CA . LEU A 1 100 ? -0.454 -8.121 -4.246 1.00 87.19 100 LEU A CA 1
ATOM 786 C C . LEU A 1 100 ? -0.448 -9.657 -4.174 1.00 87.19 100 LEU A C 1
ATOM 788 O O . LEU A 1 100 ? 0.127 -10.226 -3.242 1.00 87.19 100 LEU A O 1
ATOM 792 N N . HIS A 1 101 ? -1.001 -10.336 -5.186 1.00 84.81 101 HIS A N 1
ATOM 793 C CA . HIS A 1 101 ? -0.991 -11.800 -5.296 1.00 84.81 101 HIS A CA 1
ATOM 794 C C . HIS A 1 101 ? 0.368 -12.377 -5.704 1.00 84.81 101 HIS A C 1
ATOM 796 O O . HIS A 1 101 ? 0.609 -13.576 -5.543 1.00 84.81 101 HIS A O 1
ATOM 802 N N . ILE A 1 102 ? 1.282 -11.556 -6.230 1.00 83.50 102 ILE A N 1
ATOM 803 C CA . ILE A 1 102 ? 2.596 -12.032 -6.667 1.00 83.50 102 ILE A CA 1
ATOM 804 C C . ILE A 1 102 ? 3.441 -12.411 -5.448 1.00 83.50 102 ILE A C 1
ATOM 806 O O . ILE A 1 102 ? 3.550 -11.665 -4.479 1.00 83.50 102 ILE A O 1
ATOM 810 N N . LYS A 1 103 ? 4.094 -13.579 -5.504 1.00 80.62 103 LYS A N 1
ATOM 811 C CA . LYS A 1 103 ? 4.889 -14.124 -4.386 1.00 80.62 103 LYS A CA 1
ATOM 812 C C . LYS A 1 103 ? 6.050 -13.225 -3.952 1.00 80.62 103 LYS A C 1
ATOM 814 O O . LYS A 1 103 ? 6.436 -13.261 -2.790 1.00 80.62 103 LYS A O 1
ATOM 819 N N . ASN A 1 104 ? 6.624 -12.457 -4.875 1.00 79.25 104 ASN A N 1
ATOM 820 C CA . ASN A 1 104 ? 7.791 -11.628 -4.599 1.00 79.25 104 ASN A CA 1
ATOM 821 C C . ASN A 1 104 ? 7.392 -10.378 -3.772 1.00 79.25 104 ASN A C 1
ATOM 823 O O . ASN A 1 104 ? 6.586 -9.574 -4.251 1.00 79.25 104 ASN A O 1
ATOM 827 N N . PRO A 1 105 ? 7.978 -10.185 -2.568 1.00 81.00 105 PRO A N 1
ATOM 828 C CA . PRO A 1 105 ? 7.655 -9.072 -1.670 1.00 81.00 105 PRO A CA 1
ATOM 829 C C . PRO A 1 105 ? 7.805 -7.682 -2.295 1.00 81.00 105 PRO A C 1
ATOM 831 O O . PRO A 1 105 ? 7.039 -6.782 -1.962 1.00 81.00 105 PRO A O 1
ATOM 834 N N . LEU A 1 106 ? 8.736 -7.497 -3.238 1.00 80.62 106 LEU A N 1
ATOM 835 C CA . LEU A 1 106 ? 8.938 -6.208 -3.906 1.00 80.62 106 LEU A CA 1
ATOM 836 C C . LEU A 1 106 ? 7.688 -5.768 -4.673 1.00 80.62 106 LEU A C 1
ATOM 838 O O . LEU A 1 106 ? 7.258 -4.624 -4.543 1.00 80.62 106 LEU A O 1
ATOM 842 N N . PHE A 1 107 ? 7.050 -6.681 -5.412 1.00 82.81 107 PHE A N 1
ATOM 843 C CA . PHE A 1 107 ? 5.820 -6.361 -6.140 1.00 82.81 107 PHE A CA 1
ATOM 844 C C . PHE A 1 107 ? 4.661 -6.046 -5.200 1.00 82.81 107 PHE A C 1
ATOM 846 O O . PHE A 1 107 ? 3.888 -5.132 -5.486 1.00 82.81 107 PHE A O 1
ATOM 853 N N . LYS A 1 108 ? 4.584 -6.731 -4.054 1.00 88.19 108 LYS A N 1
ATOM 854 C CA . LYS A 1 108 ? 3.581 -6.442 -3.026 1.00 88.19 108 LYS A CA 1
ATOM 855 C C . LYS A 1 108 ? 3.767 -5.048 -2.423 1.00 88.19 108 LYS A C 1
ATOM 857 O O . LYS A 1 108 ? 2.804 -4.297 -2.310 1.00 88.19 108 LYS A O 1
ATOM 862 N N . ARG A 1 109 ? 5.007 -4.655 -2.108 1.00 85.88 109 ARG A N 1
ATOM 863 C CA . ARG A 1 109 ? 5.330 -3.300 -1.620 1.00 85.88 109 ARG A CA 1
ATOM 864 C C . ARG A 1 109 ? 4.980 -2.230 -2.652 1.00 85.88 109 ARG A C 1
ATOM 866 O O . ARG A 1 109 ? 4.313 -1.255 -2.323 1.00 85.88 109 ARG A O 1
ATOM 873 N N . ILE A 1 110 ? 5.359 -2.441 -3.915 1.00 80.19 110 ILE A N 1
ATOM 874 C CA . ILE A 1 110 ? 5.030 -1.523 -5.019 1.00 80.19 110 ILE A CA 1
ATOM 875 C C . ILE A 1 110 ? 3.512 -1.366 -5.152 1.00 80.19 110 ILE A C 1
ATOM 877 O O . ILE A 1 110 ? 3.009 -0.251 -5.304 1.00 80.19 110 ILE A O 1
ATOM 881 N N . ALA A 1 111 ? 2.779 -2.473 -5.087 1.00 86.62 111 ALA A N 1
ATOM 882 C CA . ALA A 1 111 ? 1.328 -2.482 -5.142 1.00 86.62 111 ALA A CA 1
ATOM 883 C C . ALA A 1 111 ? 0.688 -1.699 -3.994 1.00 86.62 111 ALA A C 1
ATOM 885 O O . ALA A 1 111 ? -0.129 -0.811 -4.245 1.00 86.62 111 ALA A O 1
ATOM 886 N N . ALA A 1 112 ? 1.087 -1.990 -2.755 1.00 91.19 112 ALA A N 1
ATOM 887 C CA . ALA A 1 112 ? 0.577 -1.318 -1.567 1.00 91.19 112 ALA A CA 1
ATOM 888 C C . ALA A 1 112 ? 0.862 0.190 -1.610 1.00 91.19 112 ALA A C 1
ATOM 890 O O . ALA A 1 112 ? -0.055 0.999 -1.458 1.00 91.19 112 ALA A O 1
ATOM 891 N N . SER A 1 113 ? 2.090 0.576 -1.965 1.00 85.75 113 SER A N 1
ATOM 892 C CA . SER A 1 113 ? 2.485 1.977 -2.133 1.00 85.75 113 SER A CA 1
ATOM 893 C C . SER A 1 113 ? 1.629 2.706 -3.179 1.00 85.75 113 SER A C 1
ATOM 895 O O . SER A 1 113 ? 1.155 3.823 -2.954 1.00 85.75 113 SER A O 1
ATOM 897 N N . ARG A 1 114 ? 1.359 2.065 -4.327 1.00 85.56 114 ARG A N 1
ATOM 898 C CA . ARG A 1 114 ? 0.477 2.621 -5.368 1.00 85.56 114 ARG A CA 1
ATOM 899 C C . ARG A 1 114 ? -0.957 2.790 -4.864 1.00 85.56 114 ARG A C 1
ATOM 901 O O . ARG A 1 114 ? -1.544 3.845 -5.090 1.00 85.56 114 ARG A O 1
ATOM 908 N N . LEU A 1 115 ? -1.511 1.799 -4.165 1.00 90.12 115 LEU A N 1
ATOM 909 C CA . LEU A 1 115 ? -2.856 1.890 -3.585 1.00 90.12 115 LEU A CA 1
ATOM 910 C C . LEU A 1 115 ? -2.957 3.026 -2.560 1.00 90.12 115 LEU A C 1
ATOM 912 O O . LEU A 1 115 ? -3.915 3.797 -2.614 1.00 90.12 115 LEU A O 1
ATOM 916 N N . ALA A 1 116 ? -1.940 3.203 -1.712 1.00 87.50 116 ALA A N 1
ATOM 917 C CA . ALA A 1 116 ? -1.862 4.326 -0.778 1.00 87.50 116 ALA A CA 1
ATOM 918 C C . ALA A 1 116 ? -1.917 5.677 -1.513 1.00 87.50 116 ALA A C 1
ATOM 920 O O . ALA A 1 116 ? -2.690 6.561 -1.147 1.00 87.50 116 ALA A O 1
ATOM 921 N N . ARG A 1 117 ? -1.151 5.819 -2.604 1.00 84.19 117 ARG A N 1
ATOM 922 C CA . ARG A 1 117 ? -1.146 7.030 -3.444 1.00 84.19 117 ARG A CA 1
ATOM 923 C C . ARG A 1 117 ? -2.472 7.281 -4.159 1.00 84.19 117 ARG A C 1
ATOM 925 O O . ARG A 1 117 ? -2.763 8.427 -4.479 1.00 84.19 117 ARG A O 1
ATOM 932 N N . PHE A 1 118 ? -3.258 6.244 -4.440 1.00 86.00 118 PHE A N 1
ATOM 933 C CA . PHE A 1 118 ? -4.577 6.384 -5.058 1.00 86.00 118 PHE A CA 1
ATOM 934 C C . PHE A 1 118 ? -5.686 6.725 -4.054 1.00 86.00 118 PHE A C 1
ATOM 936 O O . PHE A 1 118 ? -6.701 7.295 -4.454 1.00 86.00 118 PHE A O 1
ATOM 943 N N . ALA A 1 119 ? -5.496 6.436 -2.765 1.00 90.69 119 ALA A N 1
ATOM 944 C CA . ALA A 1 119 ? -6.451 6.677 -1.680 1.00 90.69 119 ALA A CA 1
ATOM 945 C C . ALA A 1 119 ? -6.532 8.163 -1.243 1.00 90.69 119 ALA A C 1
ATOM 947 O O . ALA A 1 119 ? -6.447 8.501 -0.060 1.00 90.69 119 ALA A O 1
ATOM 948 N N . ILE A 1 120 ? -6.695 9.067 -2.212 1.00 84.62 120 ILE A N 1
ATOM 949 C CA . ILE A 1 120 ? -6.707 10.527 -2.007 1.00 84.62 120 ILE A CA 1
ATOM 950 C C . ILE A 1 120 ? -8.091 11.012 -1.558 1.00 84.62 120 ILE A C 1
ATOM 952 O O . ILE A 1 120 ? -8.199 11.841 -0.657 1.00 84.62 120 ILE A O 1
ATOM 956 N N . ASP A 1 121 ? -9.143 10.453 -2.151 1.00 87.94 121 ASP A N 1
ATOM 957 C CA . ASP A 1 121 ? -10.538 10.827 -1.926 1.00 87.94 121 ASP A CA 1
ATOM 958 C C . ASP A 1 121 ? -11.410 9.595 -1.651 1.00 87.94 121 ASP A C 1
ATOM 960 O O . ASP A 1 121 ? -11.030 8.455 -1.934 1.00 87.94 121 ASP A O 1
ATOM 964 N N . ASP A 1 122 ? -12.596 9.831 -1.102 1.00 92.56 122 ASP A N 1
ATOM 965 C CA . ASP A 1 122 ? -13.509 8.780 -0.654 1.00 92.56 122 ASP A CA 1
ATOM 966 C C . ASP A 1 122 ? -13.998 7.882 -1.789 1.00 92.56 122 ASP A C 1
ATOM 968 O O . ASP A 1 122 ? -14.075 6.663 -1.626 1.00 92.56 122 ASP A O 1
ATOM 972 N N . ARG A 1 123 ? -14.228 8.447 -2.980 1.00 91.56 123 ARG A N 1
ATOM 973 C CA . ARG A 1 123 ? -14.619 7.670 -4.162 1.00 91.56 123 ARG A CA 1
ATOM 974 C C . ARG A 1 123 ? -13.532 6.658 -4.520 1.00 91.56 123 ARG A C 1
ATOM 976 O O . ARG A 1 123 ? -13.843 5.492 -4.775 1.00 91.56 123 ARG A O 1
ATOM 983 N N . ARG A 1 124 ? -12.263 7.073 -4.530 1.00 89.62 124 ARG A N 1
ATOM 984 C CA . ARG A 1 124 ? -11.129 6.182 -4.818 1.00 89.62 124 ARG A CA 1
ATOM 985 C C . ARG A 1 124 ? -10.886 5.170 -3.702 1.00 89.62 124 ARG A C 1
ATOM 987 O O . ARG A 1 124 ? -10.648 4.005 -4.008 1.00 89.62 124 ARG A O 1
ATOM 994 N N . ARG A 1 125 ? -11.015 5.560 -2.430 1.00 95.62 125 ARG A N 1
ATOM 995 C CA . ARG A 1 125 ? -10.913 4.636 -1.280 1.00 95.62 125 ARG A CA 1
ATOM 996 C C . ARG A 1 125 ? -11.947 3.516 -1.371 1.00 95.62 125 ARG A C 1
ATOM 998 O O . ARG A 1 125 ? -11.590 2.341 -1.323 1.00 95.62 125 ARG A O 1
ATOM 1005 N N . LEU A 1 126 ? -13.210 3.870 -1.602 1.00 93.94 126 LEU A N 1
ATOM 1006 C CA . LEU A 1 126 ? -14.297 2.907 -1.791 1.00 93.94 126 LEU A CA 1
ATOM 1007 C C . LEU A 1 126 ? -14.091 2.033 -3.029 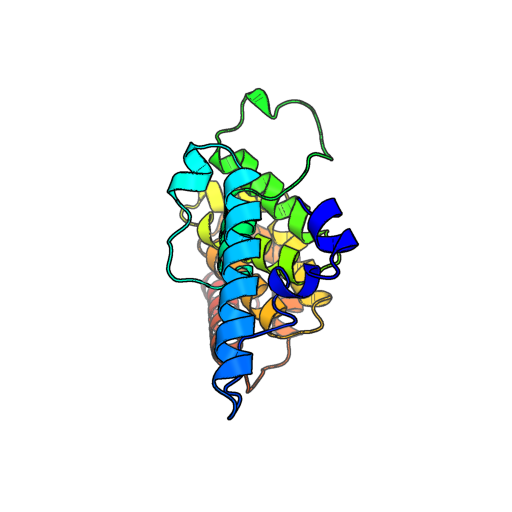1.00 93.94 126 LEU A C 1
ATOM 1009 O O . LEU A 1 126 ? -14.400 0.843 -3.004 1.00 93.94 126 LEU A O 1
ATOM 1013 N N . LYS A 1 127 ? -13.540 2.591 -4.112 1.00 92.56 127 LYS A N 1
ATOM 1014 C CA . LYS A 1 127 ? -13.200 1.809 -5.303 1.00 92.56 127 LYS A CA 1
ATOM 1015 C C . LYS A 1 127 ? -12.137 0.759 -4.989 1.00 92.56 127 LYS A C 1
ATOM 1017 O O . LYS A 1 127 ? -12.355 -0.391 -5.353 1.00 92.56 127 LYS A O 1
ATOM 1022 N N . ILE A 1 128 ? -11.053 1.121 -4.293 1.00 93.19 128 ILE A N 1
ATOM 1023 C CA . ILE A 1 128 ? -9.990 0.190 -3.868 1.00 93.19 128 ILE A CA 1
ATOM 1024 C C . ILE A 1 128 ? -10.578 -0.960 -3.043 1.00 93.19 128 ILE A C 1
ATOM 1026 O O . ILE A 1 128 ? -10.263 -2.124 -3.288 1.00 93.19 128 ILE A O 1
ATOM 1030 N N . VAL A 1 129 ? -11.479 -0.646 -2.112 1.00 94.75 129 VAL A N 1
ATOM 1031 C CA . VAL A 1 129 ? -12.217 -1.647 -1.331 1.00 94.75 129 VAL A CA 1
ATOM 1032 C C . VAL A 1 129 ? -13.054 -2.551 -2.241 1.00 94.75 129 VAL A C 1
ATOM 1034 O O . VAL A 1 129 ? -12.946 -3.771 -2.155 1.00 94.75 129 VAL A O 1
ATOM 1037 N N . LYS A 1 130 ? -13.845 -1.972 -3.154 1.00 92.88 130 LYS A N 1
ATOM 1038 C CA . LYS A 1 130 ? -14.746 -2.709 -4.057 1.00 92.88 130 LYS A CA 1
ATOM 1039 C C . LYS A 1 130 ? -14.011 -3.702 -4.958 1.00 92.88 130 LYS A C 1
ATOM 1041 O O . LYS A 1 130 ? -14.571 -4.733 -5.308 1.00 92.88 130 LYS A O 1
ATOM 1046 N N . ILE A 1 131 ? -12.778 -3.387 -5.349 1.00 89.62 131 ILE A N 1
ATOM 1047 C CA . ILE A 1 131 ? -11.948 -4.252 -6.199 1.00 89.62 131 ILE A CA 1
ATOM 1048 C C . ILE A 1 131 ? -11.109 -5.258 -5.390 1.00 89.62 131 ILE A C 1
ATOM 1050 O O . ILE A 1 131 ? -10.249 -5.917 -5.965 1.00 89.62 131 ILE A O 1
ATOM 1054 N N . GLY A 1 132 ? -11.333 -5.366 -4.075 1.00 92.50 132 GLY A N 1
ATOM 1055 C CA . GLY A 1 132 ? -10.686 -6.344 -3.193 1.00 92.50 132 GLY A CA 1
ATOM 1056 C C . GLY A 1 132 ? -9.362 -5.892 -2.571 1.00 92.50 132 GLY A C 1
ATOM 1057 O O . GLY A 1 132 ? -8.767 -6.641 -1.802 1.00 92.50 132 GLY A O 1
ATOM 1058 N N . GLY A 1 133 ? -8.900 -4.665 -2.834 1.00 93.00 133 GLY A N 1
ATOM 1059 C CA . GLY A 1 133 ? -7.588 -4.198 -2.374 1.00 93.00 133 GLY A CA 1
ATOM 1060 C C . GLY A 1 133 ? -7.428 -4.203 -0.852 1.00 93.00 133 GLY A C 1
ATOM 1061 O O . GLY A 1 133 ? -6.352 -4.513 -0.357 1.00 93.00 133 GLY A O 1
ATOM 1062 N N . ALA A 1 134 ? -8.500 -3.927 -0.106 1.00 93.88 134 ALA A N 1
ATOM 1063 C CA . ALA A 1 134 ? -8.491 -3.974 1.356 1.00 93.88 134 ALA A CA 1
ATOM 1064 C C . ALA A 1 134 ? -8.168 -5.378 1.898 1.00 93.88 134 ALA A C 1
ATOM 1066 O O . ALA A 1 134 ? -7.268 -5.520 2.722 1.00 93.88 134 ALA A O 1
ATOM 1067 N N . GLN A 1 135 ? -8.849 -6.411 1.391 1.00 93.94 135 GLN A N 1
ATOM 1068 C CA . GLN A 1 135 ? -8.618 -7.794 1.812 1.00 93.94 135 GLN A CA 1
ATOM 1069 C C . GLN A 1 135 ? -7.206 -8.257 1.449 1.00 93.94 135 GLN A C 1
ATOM 1071 O O . GLN A 1 135 ? -6.538 -8.899 2.254 1.00 93.94 135 GLN A O 1
ATOM 1076 N N . GLU A 1 136 ? -6.720 -7.897 0.262 1.00 94.56 136 GLU A N 1
ATOM 1077 C CA . GLU A 1 136 ? -5.385 -8.306 -0.178 1.00 94.56 136 GLU A CA 1
ATOM 1078 C C . GLU A 1 136 ? -4.259 -7.619 0.595 1.00 94.56 136 GLU A C 1
ATOM 1080 O O . GLU A 1 136 ? -3.223 -8.232 0.849 1.00 94.56 136 GLU A O 1
ATOM 1085 N N . LEU A 1 137 ? -4.462 -6.374 1.030 1.00 96.00 137 LEU A N 1
ATOM 1086 C CA . LEU A 1 137 ? -3.533 -5.693 1.931 1.00 96.00 137 LEU A CA 1
ATOM 1087 C C . LEU A 1 137 ? -3.512 -6.346 3.321 1.00 96.00 137 LEU A C 1
ATOM 1089 O O . LEU A 1 137 ? -2.439 -6.498 3.900 1.00 96.00 137 LEU A O 1
ATOM 1093 N N . LEU A 1 138 ? -4.663 -6.789 3.838 1.00 95.00 138 LEU A N 1
ATOM 1094 C CA . LEU A 1 138 ? -4.723 -7.551 5.092 1.00 95.00 138 LEU A CA 1
ATOM 1095 C C . LEU A 1 138 ? -4.037 -8.916 4.955 1.00 95.00 138 LEU A C 1
ATOM 1097 O O . LEU A 1 138 ? -3.221 -9.278 5.798 1.00 95.00 138 LEU A O 1
ATOM 1101 N N . ASN A 1 139 ? -4.275 -9.640 3.859 1.00 93.06 139 ASN A N 1
ATOM 1102 C CA . ASN A 1 139 ? -3.562 -10.884 3.560 1.00 93.06 139 ASN A CA 1
ATOM 1103 C C . ASN A 1 139 ? -2.047 -10.636 3.480 1.00 93.06 139 ASN A C 1
ATOM 1105 O O . ASN A 1 139 ? -1.249 -11.396 4.026 1.00 93.06 139 ASN A O 1
ATOM 1109 N N . MET A 1 140 ? -1.635 -9.554 2.815 1.00 92.94 140 MET A N 1
ATOM 1110 C CA . MET A 1 140 ? -0.234 -9.154 2.734 1.00 92.94 140 MET A CA 1
ATOM 1111 C C . MET A 1 140 ? 0.377 -8.934 4.122 1.00 92.94 140 MET A C 1
ATOM 1113 O O . MET A 1 140 ? 1.516 -9.351 4.302 1.00 92.94 140 MET A O 1
ATOM 1117 N N . LEU A 1 141 ? -0.354 -8.361 5.088 1.00 91.44 141 LEU A N 1
ATOM 1118 C CA . LEU A 1 141 ? 0.106 -8.224 6.477 1.00 91.44 141 LEU A CA 1
ATOM 1119 C C . LEU A 1 141 ? 0.280 -9.570 7.177 1.00 91.44 141 LEU A C 1
ATOM 1121 O O . LEU A 1 141 ? 1.340 -9.817 7.745 1.00 91.44 141 LEU A O 1
ATOM 1125 N N . VAL A 1 142 ? -0.728 -10.443 7.096 1.00 90.94 142 VAL A N 1
ATOM 1126 C CA . VAL A 1 142 ? -0.721 -11.758 7.761 1.00 90.94 142 VAL A CA 1
ATOM 1127 C C . VAL A 1 142 ? 0.444 -12.628 7.281 1.00 90.94 142 VAL A C 1
ATOM 1129 O O . VAL A 1 142 ? 1.069 -13.328 8.072 1.00 90.94 142 VAL A O 1
ATOM 1132 N N . TYR A 1 143 ? 0.761 -12.583 5.984 1.00 88.75 143 TYR A N 1
ATOM 1133 C CA . TYR A 1 143 ? 1.794 -13.435 5.382 1.00 88.75 143 TYR A CA 1
ATOM 1134 C C . TYR A 1 143 ? 3.162 -12.756 5.214 1.00 88.75 143 TYR A C 1
ATOM 1136 O O . TYR A 1 143 ? 4.089 -13.381 4.683 1.00 88.75 143 TYR A O 1
ATOM 1144 N N . ALA A 1 144 ? 3.309 -11.483 5.586 1.00 86.69 144 ALA A N 1
ATOM 1145 C CA . ALA A 1 144 ? 4.580 -10.782 5.456 1.00 86.69 144 ALA A CA 1
ATOM 1146 C C . ALA A 1 144 ? 5.618 -11.350 6.433 1.00 86.69 144 ALA A C 1
ATOM 1148 O O . ALA A 1 144 ? 5.373 -11.456 7.629 1.00 86.69 144 ALA A O 1
ATOM 1149 N N . LYS A 1 145 ? 6.803 -11.686 5.908 1.00 84.81 145 LYS A N 1
ATOM 1150 C CA . LYS A 1 145 ? 7.954 -12.150 6.704 1.00 84.81 145 LYS A CA 1
ATOM 1151 C C . LYS A 1 145 ? 8.893 -11.018 7.124 1.00 84.81 145 LYS A C 1
ATOM 1153 O O . LYS A 1 145 ? 9.827 -11.259 7.876 1.00 84.81 145 LYS A O 1
ATOM 1158 N N . ASP A 1 146 ? 8.695 -9.826 6.570 1.00 84.38 146 ASP A N 1
ATOM 1159 C CA . ASP A 1 146 ? 9.587 -8.686 6.726 1.00 84.38 146 ASP A CA 1
ATOM 1160 C C . ASP A 1 146 ? 8.805 -7.405 7.037 1.00 84.38 146 ASP A C 1
ATOM 1162 O O . ASP A 1 146 ? 7.703 -7.187 6.522 1.00 84.38 146 ASP A O 1
ATOM 1166 N N . GLU A 1 147 ? 9.414 -6.547 7.849 1.00 85.62 147 GLU A N 1
ATOM 1167 C CA . GLU A 1 147 ? 8.797 -5.327 8.378 1.00 85.62 147 GLU A CA 1
ATOM 1168 C C . GLU A 1 147 ? 8.536 -4.271 7.292 1.00 85.62 147 GLU A C 1
ATOM 1170 O O . GLU A 1 147 ? 7.534 -3.565 7.346 1.00 85.62 147 GLU A O 1
ATOM 1175 N N . LEU A 1 148 ? 9.363 -4.202 6.240 1.00 84.75 148 LEU A N 1
ATOM 1176 C CA . LEU A 1 148 ? 9.159 -3.259 5.128 1.00 84.75 148 LEU A CA 1
ATOM 1177 C C . LEU A 1 148 ? 7.864 -3.557 4.356 1.00 84.75 148 LEU A C 1
ATOM 1179 O O . LEU A 1 148 ? 7.137 -2.648 3.954 1.00 84.75 148 LEU A O 1
ATOM 1183 N N . THR A 1 149 ? 7.564 -4.838 4.141 1.00 88.38 149 THR A N 1
ATOM 1184 C CA . THR A 1 149 ? 6.305 -5.290 3.539 1.00 88.38 149 THR A CA 1
ATOM 1185 C C . THR A 1 149 ? 5.127 -4.966 4.458 1.00 88.38 149 THR A C 1
ATOM 1187 O O . THR A 1 149 ? 4.109 -4.469 3.978 1.00 88.38 149 THR A O 1
ATOM 1190 N N . GLN A 1 150 ? 5.270 -5.169 5.770 1.00 90.88 150 GLN A N 1
ATOM 1191 C CA . GLN A 1 150 ? 4.228 -4.816 6.739 1.00 90.88 150 GLN A CA 1
ATOM 1192 C C . GLN A 1 150 ? 3.954 -3.307 6.765 1.00 90.88 150 GLN A C 1
ATOM 1194 O O . GLN A 1 150 ? 2.799 -2.888 6.695 1.00 90.88 150 GLN A O 1
ATOM 1199 N N . LYS A 1 151 ? 5.008 -2.486 6.769 1.00 89.50 151 LYS A N 1
ATOM 1200 C CA . LYS A 1 151 ? 4.926 -1.023 6.734 1.00 89.50 151 LYS A CA 1
ATOM 1201 C C . LYS A 1 151 ? 4.146 -0.508 5.533 1.00 89.50 151 LYS A C 1
ATOM 1203 O O . LYS A 1 151 ? 3.226 0.288 5.703 1.00 89.50 151 LYS A O 1
ATOM 1208 N N . GLU A 1 152 ? 4.474 -0.964 4.324 1.00 88.19 152 GLU A N 1
ATOM 1209 C CA . GLU A 1 152 ? 3.780 -0.498 3.116 1.00 88.19 152 GLU A CA 1
ATOM 1210 C C . GLU A 1 152 ? 2.300 -0.903 3.111 1.00 88.19 152 GLU A C 1
ATOM 1212 O O . GLU A 1 152 ? 1.443 -0.116 2.700 1.00 88.19 152 GLU A O 1
ATOM 1217 N N . ALA A 1 153 ? 1.974 -2.094 3.619 1.00 95.19 153 ALA A N 1
ATOM 1218 C CA . ALA A 1 153 ? 0.588 -2.524 3.752 1.00 95.19 153 ALA A CA 1
ATOM 1219 C C . ALA A 1 153 ? -0.176 -1.691 4.800 1.00 95.19 153 ALA A C 1
ATOM 1221 O O . ALA A 1 153 ? -1.269 -1.204 4.504 1.00 95.19 153 ALA A O 1
ATOM 1222 N N . LEU A 1 154 ? 0.411 -1.439 5.977 1.00 94.19 154 LEU A N 1
ATOM 1223 C CA . LEU A 1 154 ? -0.177 -0.580 7.014 1.00 94.19 154 LEU A CA 1
ATOM 1224 C C . LEU A 1 154 ? -0.396 0.850 6.520 1.00 94.19 154 LEU A C 1
ATOM 1226 O O . LEU A 1 154 ? -1.477 1.409 6.697 1.00 94.19 154 LEU A O 1
ATOM 1230 N N . LYS A 1 155 ? 0.592 1.426 5.833 1.00 92.88 155 LYS A N 1
ATOM 1231 C CA . LYS A 1 155 ? 0.499 2.759 5.230 1.00 92.88 155 LYS A CA 1
ATOM 1232 C C . LYS A 1 155 ? -0.657 2.858 4.236 1.00 92.88 155 LYS A C 1
ATOM 1234 O O . LYS A 1 155 ? -1.402 3.839 4.244 1.00 92.88 155 LYS A O 1
ATOM 1239 N N . ALA A 1 156 ? -0.828 1.842 3.389 1.00 95.25 156 ALA A N 1
ATOM 1240 C CA . ALA A 1 156 ? -1.933 1.784 2.440 1.00 95.25 156 ALA A CA 1
ATOM 1241 C C . ALA A 1 156 ? -3.291 1.674 3.143 1.00 95.25 156 ALA A C 1
ATOM 1243 O O . ALA A 1 156 ? -4.216 2.413 2.804 1.00 95.25 156 ALA A O 1
ATOM 1244 N N . LEU A 1 157 ? -3.400 0.814 4.156 1.00 96.88 157 LEU A N 1
ATOM 1245 C CA . LEU A 1 157 ? -4.618 0.666 4.955 1.00 96.88 157 LEU A CA 1
ATOM 1246 C C . LEU A 1 157 ? -4.972 1.961 5.694 1.00 96.88 157 LEU A C 1
ATOM 1248 O O . LEU A 1 157 ? -6.134 2.359 5.680 1.00 96.88 157 LEU A O 1
ATOM 1252 N N . ASN A 1 158 ? -3.984 2.666 6.250 1.00 95.12 158 ASN A N 1
ATOM 1253 C CA . ASN A 1 158 ? -4.174 3.961 6.905 1.00 95.12 158 ASN A CA 1
ATOM 1254 C C . ASN A 1 158 ? -4.647 5.052 5.930 1.00 95.12 158 ASN A C 1
ATOM 1256 O O . ASN A 1 158 ? -5.464 5.904 6.267 1.00 95.12 158 ASN A O 1
ATOM 1260 N N . ALA A 1 159 ? -4.188 5.026 4.678 1.00 93.44 159 ALA A N 1
ATOM 1261 C CA . ALA A 1 159 ? -4.697 5.940 3.657 1.00 93.44 159 ALA A CA 1
ATOM 1262 C C . ALA A 1 159 ? -6.158 5.626 3.263 1.00 93.44 159 ALA A C 1
ATOM 1264 O O . ALA A 1 159 ? -6.944 6.542 2.993 1.00 93.44 159 ALA A O 1
ATOM 1265 N N . ILE A 1 160 ? -6.528 4.340 3.243 1.00 95.62 160 ILE A N 1
ATOM 1266 C CA . ILE A 1 160 ? -7.878 3.860 2.912 1.00 95.62 160 ILE A CA 1
ATOM 1267 C C . ILE A 1 160 ? -8.871 4.138 4.053 1.00 95.62 160 ILE A C 1
ATOM 1269 O O . ILE A 1 160 ? -10.000 4.547 3.781 1.00 95.62 160 ILE A O 1
ATOM 1273 N N . SER A 1 161 ? -8.450 3.987 5.312 1.00 96.38 161 SER A N 1
ATOM 1274 C CA . SER A 1 161 ? -9.276 4.134 6.525 1.00 96.38 161 SER A CA 1
ATOM 1275 C C . SER A 1 161 ? -9.822 5.550 6.758 1.00 96.38 161 SER A C 1
ATOM 1277 O O . SER A 1 161 ? -10.721 5.750 7.574 1.00 96.38 161 SER A O 1
ATOM 1279 N N . LYS A 1 162 ? -9.315 6.551 6.027 1.00 93.62 162 LYS A N 1
ATOM 1280 C CA . LYS A 1 162 ? -9.772 7.944 6.131 1.00 93.62 162 LYS A CA 1
ATOM 1281 C C . LYS A 1 162 ? -11.235 8.144 5.716 1.00 93.62 162 LYS A C 1
ATOM 1283 O O . LYS A 1 162 ? -11.841 9.101 6.180 1.00 93.62 162 LYS A O 1
ATOM 1288 N N . SER A 1 163 ? -11.808 7.251 4.904 1.00 94.50 163 SER A N 1
ATOM 1289 C CA . SER A 1 163 ? -13.235 7.280 4.544 1.00 94.50 163 SER A CA 1
ATOM 1290 C C . SER A 1 163 ? -14.045 6.335 5.427 1.00 94.50 163 SER A C 1
ATOM 1292 O O . SER A 1 163 ? -13.680 5.167 5.548 1.00 94.50 163 SER A O 1
ATOM 1294 N N . ASP A 1 164 ? -15.179 6.789 5.966 1.00 93.56 164 ASP A N 1
ATOM 1295 C CA . ASP A 1 164 ? -16.039 5.974 6.840 1.00 93.56 164 ASP A CA 1
ATOM 1296 C C . ASP A 1 164 ? -16.542 4.698 6.156 1.00 93.56 164 ASP A C 1
ATOM 1298 O O . ASP A 1 164 ? -16.539 3.615 6.743 1.00 93.56 164 ASP A O 1
ATOM 1302 N N . GLY A 1 165 ? -16.934 4.796 4.882 1.00 92.56 165 GLY A N 1
ATOM 1303 C CA . GLY A 1 165 ? -17.415 3.633 4.139 1.00 92.56 165 GLY A CA 1
ATOM 1304 C C . GLY A 1 165 ? -16.307 2.608 3.875 1.00 92.56 165 GLY A C 1
ATOM 1305 O O . GLY A 1 165 ? -16.552 1.402 3.923 1.00 92.56 165 GLY A O 1
ATOM 1306 N N . ALA A 1 166 ? -15.074 3.073 3.653 1.00 94.31 166 ALA A N 1
ATOM 1307 C CA . ALA A 1 166 ? -13.922 2.192 3.489 1.00 94.31 166 ALA A CA 1
ATOM 1308 C C . ALA A 1 166 ? -13.464 1.593 4.830 1.00 94.31 166 ALA A C 1
ATOM 1310 O O . ALA A 1 166 ? -13.130 0.411 4.888 1.00 94.31 166 ALA A O 1
ATOM 1311 N N . LEU A 1 167 ? -13.523 2.374 5.912 1.00 95.88 167 LEU A N 1
ATOM 1312 C CA . LEU A 1 167 ? -13.258 1.927 7.277 1.00 95.88 167 LEU A CA 1
ATOM 1313 C C . LEU A 1 167 ? -14.226 0.816 7.699 1.00 95.88 167 LEU A C 1
ATOM 1315 O O . LEU A 1 167 ? -13.792 -0.210 8.213 1.00 95.88 167 LEU A O 1
ATOM 1319 N N . LYS A 1 168 ? -15.524 0.968 7.407 1.00 94.31 168 LYS A N 1
ATOM 1320 C CA . LYS A 1 168 ? -16.532 -0.074 7.656 1.00 94.31 168 LYS A CA 1
ATOM 1321 C C . LYS A 1 168 ? -16.205 -1.373 6.920 1.00 94.31 168 LYS A C 1
ATOM 1323 O O . LYS A 1 168 ? -16.334 -2.456 7.481 1.00 94.31 168 LYS A O 1
ATOM 1328 N N . ALA A 1 169 ? -15.762 -1.280 5.669 1.00 94.06 169 ALA A N 1
ATOM 1329 C CA . ALA A 1 169 ? -15.370 -2.463 4.913 1.00 94.06 169 ALA A CA 1
ATOM 1330 C C . ALA A 1 169 ? -14.107 -3.131 5.478 1.00 94.06 169 ALA A C 1
ATOM 1332 O O . ALA A 1 169 ? -14.040 -4.355 5.520 1.00 94.06 169 ALA A O 1
ATOM 1333 N N . LEU A 1 170 ? -13.138 -2.343 5.953 1.00 95.06 170 LEU A N 1
ATOM 1334 C CA . LEU A 1 170 ? -11.958 -2.858 6.648 1.00 95.06 170 LEU A CA 1
ATOM 1335 C C . LEU A 1 170 ? -12.329 -3.572 7.950 1.00 95.06 170 LEU A C 1
ATOM 1337 O O . LEU A 1 170 ? -11.836 -4.668 8.203 1.00 95.06 170 LEU A O 1
ATOM 1341 N N . HIS A 1 171 ? -13.230 -2.989 8.741 1.00 94.56 171 HIS A N 1
ATOM 1342 C CA . HIS A 1 171 ? -13.763 -3.630 9.941 1.00 94.56 171 HIS A CA 1
ATOM 1343 C C . HIS A 1 171 ? -14.385 -4.993 9.607 1.00 94.56 171 HIS A C 1
ATOM 1345 O O . HIS A 1 171 ? -14.011 -6.007 10.189 1.00 94.56 171 HIS A O 1
ATOM 1351 N N . ASN A 1 172 ? -15.265 -5.033 8.603 1.00 92.25 172 ASN A N 1
ATOM 1352 C CA . ASN A 1 172 ? -15.932 -6.264 8.172 1.00 92.25 172 ASN A CA 1
ATOM 1353 C C . ASN A 1 172 ? -14.961 -7.324 7.623 1.00 92.25 172 ASN A C 1
ATOM 1355 O O . ASN A 1 172 ? -15.270 -8.510 7.666 1.00 92.25 172 ASN A O 1
ATOM 1359 N N . ALA A 1 173 ? -13.798 -6.907 7.119 1.00 91.56 173 ALA A N 1
ATOM 1360 C CA . ALA A 1 173 ? -12.723 -7.789 6.669 1.00 91.56 173 ALA A CA 1
ATOM 1361 C C . ALA A 1 173 ? -11.820 -8.295 7.816 1.00 91.56 173 ALA A C 1
ATOM 1363 O O . ALA A 1 173 ? -10.823 -8.968 7.561 1.00 91.56 173 ALA A O 1
ATOM 1364 N N . GLY A 1 174 ? -12.132 -7.963 9.074 1.00 93.00 174 GLY A N 1
ATOM 1365 C CA . GLY A 1 174 ? -11.361 -8.391 10.243 1.00 93.00 174 GLY A CA 1
ATOM 1366 C C . GLY A 1 174 ? -10.085 -7.581 10.485 1.00 93.00 174 GLY A C 1
ATOM 1367 O O . GLY A 1 174 ? -9.168 -8.071 11.145 1.00 93.00 174 GLY A O 1
ATOM 1368 N N . ALA A 1 175 ? -10.001 -6.345 9.974 1.00 93.25 175 ALA A N 1
ATOM 1369 C CA . ALA A 1 175 ? -8.782 -5.538 10.055 1.00 93.25 175 ALA A CA 1
ATOM 1370 C C . ALA A 1 175 ? -8.276 -5.321 11.489 1.00 93.25 175 ALA A C 1
ATOM 1372 O O . ALA A 1 175 ? -7.069 -5.346 11.696 1.00 93.25 175 ALA A O 1
ATOM 1373 N N . ILE A 1 176 ? -9.165 -5.138 12.474 1.00 92.12 176 ILE A N 1
ATOM 1374 C CA . ILE A 1 176 ? -8.768 -4.889 13.873 1.00 92.12 176 ILE A CA 1
ATOM 1375 C C . ILE A 1 176 ? -7.937 -6.058 14.417 1.00 92.12 176 ILE A C 1
ATOM 1377 O O . ILE A 1 176 ? -6.825 -5.842 14.891 1.00 92.12 176 ILE A O 1
ATOM 1381 N N . SER A 1 177 ? -8.429 -7.292 14.271 1.00 91.88 177 SER A N 1
ATOM 1382 C CA . SER A 1 177 ? -7.729 -8.496 14.737 1.00 91.88 177 SER A CA 1
ATOM 1383 C C . SER A 1 177 ? -6.373 -8.670 14.045 1.00 91.88 177 SER A C 1
ATOM 1385 O O . SER A 1 177 ? -5.361 -8.902 14.707 1.00 91.88 177 SER A O 1
ATOM 1387 N N . VAL A 1 178 ? -6.323 -8.466 12.723 1.00 92.94 178 VAL A N 1
ATOM 1388 C CA . VAL A 1 178 ? -5.068 -8.544 11.958 1.00 92.94 178 VAL A CA 1
ATOM 1389 C C . VAL A 1 178 ? -4.069 -7.494 12.441 1.00 92.94 178 VAL A C 1
ATOM 1391 O O . VAL A 1 178 ? -2.915 -7.827 12.689 1.00 92.94 178 VAL A O 1
ATOM 1394 N N . ILE A 1 179 ? -4.498 -6.242 12.616 1.00 91.12 179 ILE A N 1
ATOM 1395 C CA . ILE A 1 179 ? -3.626 -5.140 13.045 1.00 91.12 179 ILE A CA 1
ATOM 1396 C C . ILE A 1 179 ? -3.102 -5.372 14.470 1.00 91.12 179 ILE A C 1
ATOM 1398 O O . ILE A 1 179 ? -1.923 -5.127 14.723 1.00 91.12 179 ILE A O 1
ATOM 1402 N N . MET A 1 180 ? -3.935 -5.881 15.384 1.00 88.50 180 MET A N 1
ATOM 1403 C CA . MET A 1 180 ? -3.521 -6.218 16.754 1.00 88.50 180 MET A CA 1
ATOM 1404 C C . MET A 1 180 ? -2.492 -7.349 16.800 1.00 88.50 180 MET A C 1
ATOM 1406 O O . MET A 1 180 ? -1.571 -7.295 17.610 1.00 88.50 180 MET A O 1
ATOM 1410 N N . SER A 1 181 ? -2.598 -8.327 15.895 1.00 88.50 181 SER A N 1
ATOM 1411 C CA . SER A 1 181 ? -1.670 -9.466 15.830 1.00 88.50 181 SER A CA 1
ATOM 1412 C C . SER A 1 181 ? -0.244 -9.102 15.388 1.00 88.50 181 SER A C 1
ATOM 1414 O O . SER A 1 181 ? 0.671 -9.912 15.533 1.00 88.50 181 SER A O 1
ATOM 1416 N N . ILE A 1 182 ? -0.036 -7.896 14.848 1.00 85.44 182 ILE A N 1
ATOM 1417 C CA . ILE A 1 182 ? 1.281 -7.438 14.397 1.00 85.44 182 ILE A CA 1
ATOM 1418 C C . ILE A 1 182 ? 2.117 -7.049 15.624 1.00 85.44 182 ILE A C 1
ATOM 1420 O O . ILE A 1 182 ? 1.660 -6.215 16.413 1.00 85.44 182 ILE A O 1
ATOM 1424 N N . PRO A 1 183 ? 3.337 -7.588 15.788 1.00 80.50 183 PRO A N 1
ATOM 1425 C CA . PRO A 1 183 ? 4.196 -7.241 16.913 1.00 80.50 183 PRO A CA 1
ATOM 1426 C C . PRO A 1 183 ? 4.596 -5.765 16.862 1.00 80.50 183 PRO A C 1
ATOM 1428 O O . PRO A 1 183 ? 4.855 -5.212 15.792 1.00 80.50 183 PRO A O 1
ATOM 1431 N N . ASP A 1 184 ? 4.672 -5.127 18.028 1.00 72.31 184 ASP A N 1
ATOM 1432 C CA . ASP A 1 184 ? 5.217 -3.776 18.125 1.00 72.31 184 ASP A CA 1
ATOM 1433 C C . ASP A 1 184 ? 6.735 -3.848 17.910 1.00 72.31 184 ASP A C 1
ATOM 1435 O O . ASP A 1 184 ? 7.480 -4.388 18.728 1.00 72.31 184 ASP A O 1
ATOM 1439 N N . THR A 1 185 ? 7.189 -3.365 16.752 1.00 69.44 185 THR A N 1
ATOM 1440 C CA . THR A 1 185 ? 8.608 -3.389 16.364 1.00 69.44 185 THR A CA 1
ATOM 1441 C C . THR A 1 185 ? 9.325 -2.167 16.936 1.00 69.44 185 THR A C 1
ATOM 1443 O O . THR A 1 185 ? 8.794 -1.056 16.881 1.00 69.44 185 THR A O 1
ATOM 1446 N N . SER A 1 186 ? 10.560 -2.345 17.408 1.00 58.59 186 SER A N 1
ATOM 1447 C CA . SER A 1 186 ? 11.443 -1.234 17.791 1.00 58.59 186 SER A CA 1
ATOM 1448 C C . SER A 1 186 ? 12.275 -0.678 16.626 1.00 58.59 186 SER A C 1
ATOM 1450 O O . SER A 1 186 ? 12.961 0.327 16.803 1.00 58.59 186 SER A O 1
ATOM 1452 N N . VAL A 1 187 ? 12.240 -1.322 15.452 1.00 64.44 187 VAL A N 1
ATOM 1453 C CA . VAL A 1 187 ? 13.143 -1.043 14.322 1.00 64.44 187 VAL A CA 1
ATOM 1454 C C . VAL A 1 187 ? 12.586 0.040 13.398 1.00 64.44 187 VAL A C 1
ATOM 1456 O O . VAL A 1 187 ? 13.331 0.928 12.984 1.00 64.44 187 VAL A O 1
ATOM 1459 N N . ASP A 1 188 ? 11.285 0.013 13.099 1.00 70.00 188 ASP A N 1
ATOM 1460 C CA . ASP A 1 188 ? 10.631 1.028 12.267 1.00 70.00 188 ASP A CA 1
ATOM 1461 C C . ASP A 1 188 ? 9.488 1.699 13.036 1.00 70.00 188 ASP A C 1
ATOM 1463 O O . ASP A 1 188 ? 8.376 1.173 13.148 1.00 70.00 188 ASP A O 1
ATOM 1467 N N . ALA A 1 189 ? 9.772 2.888 13.574 1.00 78.56 189 ALA A N 1
ATOM 1468 C CA . ALA A 1 189 ? 8.825 3.661 14.375 1.00 78.56 189 ALA A CA 1
ATOM 1469 C C . ALA A 1 189 ? 7.524 3.987 13.616 1.00 78.56 189 ALA A C 1
ATOM 1471 O O . ALA A 1 189 ? 6.466 4.100 14.237 1.00 78.56 189 ALA A O 1
ATOM 1472 N N . GLU A 1 190 ? 7.569 4.076 12.279 1.00 79.88 190 GLU A N 1
ATOM 1473 C CA . GLU A 1 190 ? 6.381 4.366 11.471 1.00 79.88 190 GLU A CA 1
ATOM 1474 C C . GLU A 1 190 ? 5.361 3.219 11.503 1.00 79.88 190 GLU A C 1
ATOM 1476 O O . GLU A 1 190 ? 4.164 3.475 11.377 1.00 79.88 190 GLU A O 1
ATOM 1481 N N . ILE A 1 191 ? 5.790 1.965 11.709 1.00 83.94 191 ILE A N 1
ATOM 1482 C CA . ILE A 1 191 ? 4.871 0.822 11.858 1.00 83.94 191 ILE A CA 1
ATOM 1483 C C . ILE A 1 191 ? 3.981 1.029 13.086 1.00 83.94 191 ILE A C 1
ATOM 1485 O O . ILE A 1 191 ? 2.757 0.913 12.989 1.00 83.94 191 ILE A O 1
ATOM 1489 N N . GLY A 1 192 ? 4.587 1.405 14.216 1.00 84.56 192 GLY A N 1
ATOM 1490 C CA . GLY A 1 192 ? 3.866 1.733 15.445 1.00 84.56 192 GLY A CA 1
ATOM 1491 C C . GLY A 1 192 ? 2.937 2.935 15.265 1.00 84.56 192 GLY A C 1
ATOM 1492 O O . GLY A 1 192 ? 1.782 2.898 15.694 1.00 84.56 192 GLY A O 1
ATOM 1493 N N . THR A 1 193 ? 3.388 3.979 14.561 1.00 89.69 193 THR A N 1
ATOM 1494 C CA . THR A 1 193 ? 2.550 5.142 14.230 1.00 89.69 193 THR A CA 1
ATOM 1495 C C . THR A 1 193 ? 1.332 4.749 13.394 1.00 89.69 193 THR A C 1
ATOM 1497 O O . THR A 1 193 ? 0.209 5.056 13.778 1.00 89.69 193 THR A O 1
ATOM 1500 N N . TYR A 1 194 ? 1.500 4.004 12.298 1.00 90.62 194 TYR A N 1
ATOM 1501 C CA . TYR A 1 194 ? 0.364 3.607 11.463 1.00 90.62 194 TYR A CA 1
ATOM 1502 C C . TYR A 1 194 ? -0.597 2.664 12.183 1.00 90.62 194 TYR A C 1
ATOM 1504 O O . TYR A 1 194 ? -1.810 2.795 12.021 1.00 90.62 194 TYR A O 1
ATOM 1512 N N . LYS A 1 195 ? -0.080 1.739 12.999 1.00 91.38 195 LYS A N 1
ATOM 1513 C CA . LYS A 1 195 ? -0.897 0.846 13.828 1.00 91.38 195 LYS A CA 1
ATOM 1514 C C . LYS A 1 195 ? -1.751 1.646 14.812 1.00 91.38 195 LYS A C 1
ATOM 1516 O O . LYS A 1 195 ? -2.969 1.483 14.842 1.00 91.38 195 LYS A O 1
ATOM 1521 N N . THR A 1 196 ? -1.133 2.546 15.573 1.00 90.56 196 THR A N 1
ATOM 1522 C CA . THR A 1 196 ? -1.840 3.383 16.555 1.00 90.56 196 THR A CA 1
ATOM 1523 C C . THR A 1 196 ? -2.849 4.325 15.901 1.00 90.56 196 THR A C 1
ATOM 1525 O O . THR A 1 196 ? -3.977 4.420 16.383 1.00 90.56 196 THR A O 1
ATOM 1528 N N . GLU A 1 197 ? -2.503 4.960 14.778 1.00 93.12 197 GLU A N 1
ATOM 1529 C CA . GLU A 1 197 ? -3.420 5.806 14.005 1.00 93.12 197 GLU A CA 1
ATOM 1530 C C . GLU A 1 197 ? -4.632 5.026 13.485 1.00 93.12 197 GLU A C 1
ATOM 1532 O O . GLU A 1 197 ? -5.765 5.489 13.622 1.00 93.12 197 GLU A O 1
ATOM 1537 N N . LEU A 1 198 ? -4.417 3.826 12.939 1.00 93.31 198 LEU A N 1
ATOM 1538 C CA . LEU A 1 198 ? -5.491 2.964 12.445 1.00 93.31 198 LEU A CA 1
ATOM 1539 C C . LEU A 1 198 ? -6.437 2.529 13.565 1.00 93.31 198 LEU A C 1
ATOM 1541 O O . LEU A 1 198 ? -7.653 2.651 13.429 1.00 93.31 198 LEU A O 1
ATOM 1545 N N . LEU A 1 199 ? -5.892 2.046 14.681 1.00 93.06 199 LEU A N 1
ATOM 1546 C CA . LEU A 1 199 ? -6.691 1.614 15.829 1.00 93.06 199 LEU A CA 1
ATOM 1547 C C . LEU A 1 199 ? -7.449 2.787 16.459 1.00 93.06 199 LEU A C 1
ATOM 1549 O O . LEU A 1 199 ? -8.627 2.650 16.794 1.00 93.06 199 LEU A O 1
ATOM 1553 N N . LYS A 1 200 ? -6.815 3.963 16.554 1.00 93.75 200 LYS A N 1
ATOM 1554 C CA . LYS A 1 200 ? -7.484 5.199 16.969 1.00 93.75 200 LYS A CA 1
ATOM 1555 C C . LYS A 1 200 ? -8.630 5.542 16.018 1.00 93.75 200 LYS A C 1
ATOM 1557 O O . LYS A 1 200 ? -9.731 5.809 16.478 1.00 93.75 200 LYS A O 1
ATOM 1562 N N . ARG A 1 201 ? -8.415 5.451 14.702 1.00 94.19 201 ARG A N 1
ATOM 1563 C CA . ARG A 1 201 ? -9.446 5.731 13.694 1.00 94.19 201 ARG A CA 1
ATOM 1564 C C . ARG A 1 201 ? -10.669 4.819 13.826 1.00 94.19 201 ARG A C 1
ATOM 1566 O O . ARG A 1 201 ? -11.784 5.303 13.635 1.00 94.19 201 ARG A O 1
ATOM 1573 N N . PHE A 1 202 ? -10.477 3.536 14.145 1.00 93.50 202 PHE A N 1
ATOM 1574 C CA . PHE A 1 202 ? -11.578 2.612 14.442 1.00 93.50 202 PHE A CA 1
ATOM 1575 C C . PHE A 1 202 ? -12.325 3.007 15.721 1.00 93.50 202 PHE A C 1
ATOM 1577 O O . PHE A 1 202 ? -13.553 3.086 15.706 1.00 93.50 202 PHE A O 1
ATOM 1584 N N . ARG A 1 203 ? -11.593 3.325 16.794 1.00 92.69 203 ARG A N 1
ATOM 1585 C CA . ARG A 1 203 ? -12.174 3.757 18.072 1.00 92.69 203 ARG A CA 1
ATOM 1586 C C . ARG A 1 203 ? -12.984 5.046 17.939 1.00 92.69 203 ARG A C 1
ATOM 1588 O O . ARG A 1 203 ? -14.107 5.107 18.426 1.00 92.69 203 ARG A O 1
ATOM 1595 N N . ASP A 1 204 ? -12.446 6.040 17.235 1.00 92.25 204 ASP A N 1
ATOM 1596 C CA . ASP A 1 204 ? -13.101 7.333 16.998 1.00 92.25 204 ASP A CA 1
ATOM 1597 C C . ASP A 1 204 ? -14.416 7.175 16.204 1.00 92.25 204 ASP A C 1
ATOM 1599 O O . ASP A 1 204 ? -15.310 8.010 16.304 1.00 92.25 204 ASP A O 1
ATOM 1603 N N . SER A 1 205 ? -14.566 6.081 15.446 1.00 90.38 205 SER A N 1
ATOM 1604 C CA . SER A 1 205 ? -15.804 5.712 14.744 1.00 90.38 205 SER A CA 1
ATOM 1605 C C . SER A 1 205 ? -16.745 4.802 15.543 1.00 90.38 205 SER A C 1
ATOM 1607 O O . SER A 1 205 ? -17.750 4.351 14.994 1.00 90.38 205 SER A O 1
ATOM 1609 N N . GLY A 1 206 ? -16.447 4.527 16.815 1.00 86.94 206 GLY A N 1
ATOM 1610 C CA . GLY A 1 206 ? -17.295 3.724 17.700 1.00 86.94 206 GLY A CA 1
ATOM 1611 C C . GLY A 1 206 ? -17.168 2.210 17.520 1.00 86.94 206 GLY A C 1
ATOM 1612 O O . GLY A 1 206 ? -18.023 1.477 18.011 1.00 86.94 206 GLY A O 1
ATOM 1613 N N . TYR A 1 207 ? -16.133 1.726 16.826 1.00 87.56 207 TYR A N 1
ATOM 1614 C CA . TYR A 1 207 ? -15.841 0.292 16.780 1.00 87.56 207 TYR A CA 1
ATOM 1615 C C . TYR A 1 207 ? -15.148 -0.151 18.067 1.00 87.56 207 TYR A C 1
ATOM 1617 O O . TYR A 1 207 ? -14.294 0.566 18.595 1.00 87.56 207 TYR A O 1
ATOM 1625 N N . ASP A 1 208 ? -15.494 -1.345 18.547 1.00 81.12 208 ASP A N 1
ATOM 1626 C CA . ASP A 1 208 ? -14.821 -1.934 19.696 1.00 81.1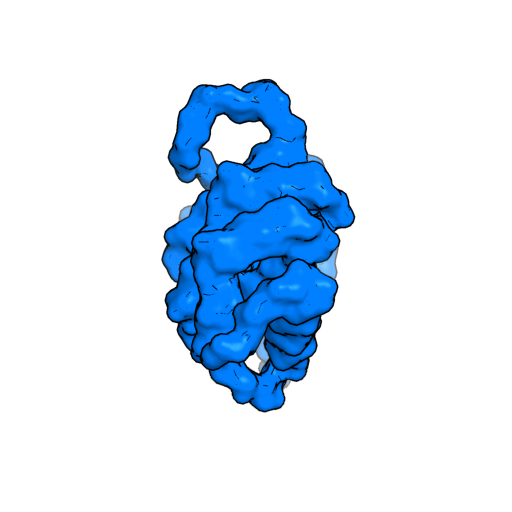2 208 ASP A CA 1
ATOM 1627 C C . ASP A 1 208 ? -13.431 -2.430 19.280 1.00 81.12 208 ASP A C 1
ATOM 1629 O O . ASP A 1 208 ? -13.279 -3.288 18.410 1.00 81.12 208 ASP A O 1
ATOM 1633 N N . VAL A 1 209 ? -12.406 -1.831 19.880 1.00 75.06 209 VAL A N 1
ATOM 1634 C CA . VAL A 1 209 ? -10.992 -2.151 19.640 1.00 75.06 209 VAL A CA 1
ATOM 1635 C C . VAL A 1 209 ? -10.441 -3.014 20.789 1.00 75.06 209 VAL A C 1
ATOM 1637 O O . VAL A 1 209 ? -9.232 -3.172 20.936 1.00 75.06 209 VAL A O 1
ATOM 1640 N N . SER A 1 210 ? -11.323 -3.571 21.621 1.00 64.38 210 SER A N 1
ATOM 1641 C CA . SER A 1 210 ? -10.973 -4.378 22.787 1.00 64.38 210 SER A CA 1
ATOM 1642 C C . SER A 1 210 ? -10.928 -5.863 22.420 1.00 64.38 210 SER A C 1
ATOM 1644 O O . SER A 1 210 ? -11.957 -6.533 22.436 1.00 64.38 210 SER A O 1
ATOM 1646 N N . SER A 1 211 ? -9.748 -6.379 22.070 1.00 48.66 211 SER A N 1
ATOM 1647 C CA . SER A 1 211 ? -9.326 -7.790 22.213 1.00 48.66 211 SER A CA 1
ATOM 1648 C C . SER A 1 211 ? -7.857 -7.937 21.840 1.00 48.66 211 SER A C 1
ATOM 1650 O O . SER A 1 211 ? -7.501 -7.522 20.713 1.00 48.66 211 SER A O 1
#

InterPro domains:
  IPR011989 Armadillo-like helical [G3DSA:1.25.10.10] (79-201)
  IPR016024 Armadillo-type fold [SSF48371] (97-182)

Radius of gyration: 20.45 Å; chains: 1; bounding box: 58×25×50 Å

Organism: Gossypium barbadense (NCBI:txid3634)

Sequence (211 aa):
MLMVLSAKKMVSFINGSFPKRGSSSTQLLLAWDRLNNMVISWIRRSVCKGIAATILDHGSASDVWTDIEYRFSVPPLIFHKNLSELSRGDYLMHKSVSLLHIKNPLFKRIAASRLARFAIDDRRRLKIVKIGGAQELLNMLVYAKDELTQKEALKALNAISKSDGALKALHNAGAISVIMSIPDTSVDAEIGTYKTELLKRFRDSGYDVSS

pLDDT: mean 81.23, std 13.15, range [36.44, 96.88]

Secondary structure (DSSP, 8-state):
-HHHHHHTT-GGGTSSSS-----S-HHHHHHHHHHHHHHHHHHHHHS-HHHHTT--TTS-HHHHHHHHHHHH--------S-GGGS-HHHHHHHHHHHHHTSSSHHHHHHHHHHHHHHTTSHHHHHHHHHTTHHHHHHHHHHH--SHHHHHHHHHHHHHHTTSHHHHHHHHHTTHHHHHHTS---SS-HHHHHHHHHHHHHHHHTT-----

Foldseek 3Di:
DVVVCVVVVNVCQQQVVDPQDPDPDPVVNVVQVVSQVVLLVVVLVVDDPVLSVPQDPPDGNNVSNVVCCLVPDDDDDDDDDDPVPDDPLLVLLLVLQVQLPDPDLVSLLSSLQSLLVQLPDQVSLVSSLVSPVLLSLLVQLVPDPDVSSNLSSLSNLLSSLVHPVSVVSNVVSVVLVSLVPDDDDPPDVSSVVSSVSSLVSCVVVPHDSDD